Protein AF-X1GQU9-F1 (afdb_monomer_lite)

Foldseek 3Di:
DAAAEEEEEDLAQVVLVLLLQLVVCVPHDPVPDPPDPDQADPNYGSVSHAYQEYEDFAQQQAQDFSLRNSPDPPHDHDCPHNPRPGRVYGHHYEACQPLDDPCLVVDDCNNGGDGHPDDHDDLVRLLVSCQVSVHQEYEYPGDAPRQVRLVSVLVSCLSNLHAYEEQYPHDQCVDPVRVVSCVVSVHHYHDDHDDDPDDPVVVVVVVVVVD

Structure (mmCIF, N/CA/C/O backbone):
data_AF-X1GQU9-F1
#
_entry.id   AF-X1GQU9-F1
#
loop_
_atom_site.group_PDB
_atom_site.id
_atom_site.type_symbol
_atom_site.label_atom_id
_atom_site.label_alt_id
_atom_site.label_comp_id
_atom_site.label_asym_id
_atom_site.label_entity_id
_atom_site.label_seq_id
_atom_site.pdbx_PDB_ins_code
_atom_site.Cartn_x
_atom_site.Cartn_y
_atom_site.Cartn_z
_atom_site.occupancy
_atom_site.B_iso_or_equiv
_atom_site.auth_seq_id
_atom_site.auth_comp_id
_atom_site.auth_asym_id
_atom_site.auth_atom_id
_atom_site.pdbx_PDB_model_num
ATOM 1 N N . MET A 1 1 ? -23.736 -7.513 -2.504 1.00 61.00 1 MET A N 1
ATOM 2 C CA . MET A 1 1 ? -22.929 -8.040 -1.379 1.00 61.00 1 MET A CA 1
ATOM 3 C C . MET A 1 1 ? -21.983 -6.943 -0.918 1.00 61.00 1 MET A C 1
ATOM 5 O O . MET A 1 1 ? -21.742 -6.026 -1.697 1.00 61.00 1 MET A O 1
ATOM 9 N N . SER A 1 2 ? -21.532 -6.966 0.337 1.00 85.56 2 SER A N 1
ATOM 10 C CA . SER A 1 2 ? -20.557 -5.986 0.829 1.00 85.56 2 SER A CA 1
ATOM 11 C C . SER A 1 2 ? -19.205 -6.229 0.166 1.00 85.56 2 SER A C 1
ATOM 13 O O . SER A 1 2 ? -18.772 -7.372 0.068 1.00 85.56 2 SER A O 1
ATOM 15 N N . LYS A 1 3 ? -18.556 -5.162 -0.295 1.00 94.69 3 LYS A N 1
ATOM 16 C CA . LYS A 1 3 ? -17.165 -5.205 -0.750 1.00 94.69 3 LYS A CA 1
ATOM 17 C C . LYS A 1 3 ? -16.217 -5.071 0.440 1.00 94.69 3 LYS A C 1
ATOM 19 O O . LYS A 1 3 ? -16.599 -4.472 1.443 1.00 94.69 3 LYS A O 1
ATOM 24 N N . ILE A 1 4 ? -14.993 -5.569 0.292 1.00 97.69 4 ILE A N 1
ATOM 25 C CA . ILE A 1 4 ? -13.882 -5.312 1.212 1.00 97.69 4 ILE A CA 1
ATOM 26 C C . ILE A 1 4 ? -13.294 -3.945 0.878 1.00 97.69 4 ILE A C 1
ATOM 28 O O . ILE A 1 4 ? -12.791 -3.729 -0.226 1.00 97.69 4 ILE A O 1
ATOM 32 N N . LYS A 1 5 ? -13.331 -3.029 1.838 1.00 98.56 5 LYS A N 1
ATOM 33 C CA . LYS A 1 5 ? -12.828 -1.668 1.685 1.00 98.56 5 LYS A CA 1
ATOM 34 C C . LYS A 1 5 ? -11.381 -1.575 2.118 1.00 98.56 5 LYS A C 1
ATOM 36 O O . LYS A 1 5 ? -11.055 -1.759 3.291 1.00 98.56 5 LYS A O 1
ATOM 41 N N . ILE A 1 6 ? -10.511 -1.237 1.179 1.00 98.81 6 ILE A N 1
ATOM 42 C CA . ILE A 1 6 ? -9.080 -1.129 1.428 1.00 98.81 6 ILE A CA 1
ATOM 43 C C . ILE A 1 6 ? -8.607 0.322 1.393 1.00 98.81 6 ILE A C 1
ATOM 45 O O . ILE A 1 6 ? -9.057 1.135 0.582 1.00 98.81 6 ILE A O 1
ATOM 49 N N . ALA A 1 7 ? -7.655 0.629 2.266 1.00 98.94 7 ALA A N 1
ATOM 50 C CA . ALA A 1 7 ? -6.806 1.802 2.160 1.00 98.94 7 ALA A CA 1
ATOM 51 C C . ALA A 1 7 ? -5.404 1.384 1.719 1.00 98.94 7 ALA A C 1
ATOM 53 O O . ALA A 1 7 ? -4.898 0.368 2.191 1.00 98.94 7 ALA A O 1
ATOM 54 N N . ILE A 1 8 ? -4.751 2.167 0.862 1.00 98.88 8 ILE A N 1
ATOM 55 C CA . ILE A 1 8 ? -3.395 1.856 0.388 1.00 98.88 8 ILE A CA 1
ATOM 56 C C . ILE A 1 8 ? -2.423 2.956 0.817 1.00 98.88 8 ILE A C 1
ATOM 58 O O . ILE A 1 8 ? -2.629 4.127 0.502 1.00 98.88 8 ILE A O 1
ATOM 62 N N . ALA A 1 9 ? -1.348 2.579 1.511 1.00 98.75 9 ALA A N 1
ATOM 63 C CA . ALA A 1 9 ? -0.205 3.446 1.780 1.00 98.75 9 ALA A CA 1
ATOM 64 C C . ALA A 1 9 ? 0.925 3.114 0.794 1.00 98.75 9 ALA A C 1
ATOM 66 O O . ALA A 1 9 ? 1.518 2.039 0.871 1.00 98.75 9 ALA A O 1
ATOM 67 N N . GLY A 1 10 ? 1.205 4.032 -0.133 1.00 98.56 10 GLY A N 1
ATOM 68 C CA . GLY A 1 10 ? 2.148 3.850 -1.237 1.00 98.56 10 GLY A CA 1
ATOM 69 C C . GLY A 1 10 ? 1.456 3.383 -2.520 1.00 98.56 10 GLY A C 1
ATOM 70 O O . GLY A 1 10 ? 1.166 2.201 -2.703 1.00 98.56 10 GLY A O 1
ATOM 71 N N . ILE A 1 11 ? 1.241 4.302 -3.460 1.00 98.75 11 ILE A N 1
ATOM 72 C CA . ILE A 1 11 ? 0.601 4.058 -4.761 1.00 98.75 11 ILE A CA 1
ATOM 73 C C . ILE A 1 11 ? 1.674 3.712 -5.804 1.00 98.75 11 ILE A C 1
ATOM 75 O O . ILE A 1 11 ? 1.816 4.339 -6.852 1.00 98.75 11 ILE A O 1
ATOM 79 N N . GLY A 1 12 ? 2.496 2.712 -5.481 1.00 98.31 12 GLY A N 1
ATOM 80 C CA . GLY A 1 12 ? 3.592 2.216 -6.320 1.00 98.31 12 GLY A CA 1
ATOM 81 C C . GLY A 1 12 ? 3.164 1.194 -7.384 1.00 98.31 12 GLY A C 1
ATOM 82 O O . GLY A 1 12 ? 1.979 0.950 -7.614 1.00 98.31 12 GLY A O 1
ATOM 83 N N . ASN A 1 13 ? 4.147 0.507 -7.977 1.00 98.62 13 ASN A N 1
ATOM 84 C CA . ASN A 1 13 ? 3.923 -0.589 -8.933 1.00 98.62 13 ASN A CA 1
ATOM 85 C C . ASN A 1 13 ? 3.059 -1.730 -8.370 1.00 98.62 13 ASN A C 1
ATOM 87 O O . ASN A 1 13 ? 2.241 -2.297 -9.099 1.00 98.62 13 ASN A O 1
ATOM 91 N N . CYS A 1 14 ? 3.211 -2.057 -7.082 1.00 98.44 14 CYS A N 1
ATOM 92 C CA . CYS A 1 14 ? 2.398 -3.079 -6.420 1.00 98.44 14 CYS A CA 1
ATOM 93 C C . CYS A 1 14 ? 0.926 -2.658 -6.336 1.00 98.44 14 CYS A C 1
ATOM 95 O O . CYS A 1 14 ? 0.055 -3.431 -6.723 1.00 98.44 14 CYS A O 1
ATOM 97 N N . ALA A 1 15 ? 0.652 -1.416 -5.920 1.00 98.62 15 ALA A N 1
ATOM 98 C CA . ALA A 1 15 ? -0.703 -0.869 -5.891 1.00 98.62 15 ALA A CA 1
ATOM 99 C C . ALA A 1 15 ? -1.322 -0.819 -7.297 1.00 98.62 15 ALA A C 1
ATOM 101 O O . ALA A 1 15 ? -2.461 -1.236 -7.482 1.00 98.62 15 ALA A O 1
ATOM 102 N N . CYS A 1 16 ? -0.546 -0.390 -8.298 1.00 98.69 16 CYS A N 1
ATOM 103 C CA . CYS A 1 16 ? -0.972 -0.388 -9.696 1.00 98.69 16 CYS A CA 1
ATOM 104 C C . CYS A 1 16 ? -1.364 -1.793 -10.175 1.00 98.69 16 CYS A C 1
ATOM 106 O O . CYS A 1 16 ? -2.440 -1.979 -10.736 1.00 98.69 16 CYS A O 1
ATOM 108 N N . SER A 1 17 ? -0.536 -2.802 -9.896 1.00 98.44 17 SER A N 1
ATOM 109 C CA . SER A 1 17 ? -0.818 -4.188 -10.293 1.00 98.44 17 SER A CA 1
ATOM 110 C C . SER A 1 17 ? -2.018 -4.775 -9.536 1.00 98.44 17 SER A C 1
ATOM 112 O O . SER A 1 17 ? -2.813 -5.499 -10.131 1.00 98.44 17 SER A O 1
ATOM 114 N N . LEU A 1 18 ? -2.189 -4.436 -8.251 1.00 98.44 18 LEU A N 1
ATOM 115 C CA . LEU A 1 18 ? -3.348 -4.841 -7.450 1.00 98.44 18 LEU A CA 1
ATOM 116 C C . LEU A 1 18 ? -4.650 -4.268 -8.023 1.00 98.44 18 LEU A C 1
ATOM 118 O O . LEU A 1 18 ? -5.595 -5.016 -8.244 1.00 98.44 18 LEU A O 1
ATOM 122 N N . ILE A 1 19 ? -4.693 -2.961 -8.290 1.00 98.50 19 ILE A N 1
ATOM 123 C CA . ILE A 1 19 ? -5.901 -2.279 -8.774 1.00 98.50 19 ILE A CA 1
ATOM 124 C C . ILE A 1 19 ? -6.268 -2.750 -10.184 1.00 98.50 19 ILE A C 1
ATOM 126 O O . ILE A 1 19 ? -7.428 -3.073 -10.434 1.00 98.50 19 ILE A O 1
ATOM 130 N N . GLN A 1 20 ? -5.279 -2.904 -11.072 1.00 98.25 20 GLN A N 1
ATOM 131 C CA . GLN A 1 20 ? -5.495 -3.552 -12.369 1.00 98.25 20 GLN A CA 1
ATOM 132 C C . GLN A 1 20 ? -6.032 -4.981 -12.208 1.00 98.25 20 GLN A C 1
ATOM 134 O O . GLN A 1 20 ? -6.937 -5.378 -12.934 1.00 98.25 20 GLN A O 1
ATOM 139 N N . GLY A 1 21 ? -5.507 -5.750 -11.249 1.00 97.19 21 GLY A N 1
ATOM 140 C CA . GLY A 1 21 ? -5.946 -7.117 -10.965 1.00 97.19 21 GLY A CA 1
ATOM 141 C C . GLY A 1 21 ? -7.396 -7.195 -10.484 1.00 97.19 21 GLY A C 1
ATOM 142 O O . GLY A 1 21 ? -8.151 -8.031 -10.977 1.00 97.19 21 GLY A O 1
ATOM 143 N N . ILE A 1 22 ? -7.798 -6.306 -9.571 1.00 97.06 22 ILE A N 1
ATOM 144 C CA . ILE A 1 22 ? -9.178 -6.219 -9.068 1.00 97.06 22 ILE A CA 1
ATOM 145 C C . ILE A 1 22 ? -10.149 -6.022 -10.236 1.00 97.06 22 ILE A C 1
ATOM 147 O O . ILE A 1 22 ? -11.108 -6.781 -10.365 1.00 97.06 22 ILE A O 1
ATOM 151 N N . GLU A 1 23 ? -9.885 -5.052 -11.116 1.00 97.25 23 GLU A N 1
ATOM 152 C CA . GLU A 1 23 ? -10.748 -4.787 -12.274 1.00 97.25 23 GLU A CA 1
ATOM 153 C C . GLU A 1 23 ? -10.697 -5.914 -13.311 1.00 97.25 23 GLU A C 1
ATOM 155 O O . GLU A 1 23 ? -11.739 -6.374 -13.783 1.00 97.25 23 GLU A O 1
ATOM 160 N N . TYR A 1 24 ? -9.501 -6.431 -13.604 1.00 96.06 24 TYR A N 1
ATOM 161 C CA . TYR A 1 24 ? -9.307 -7.542 -14.532 1.00 96.06 24 TYR A CA 1
ATOM 162 C C . TYR A 1 24 ? -10.174 -8.751 -14.159 1.00 96.06 24 TYR A C 1
ATOM 164 O O . TYR A 1 24 ? -10.850 -9.322 -15.019 1.00 96.06 24 TYR A O 1
ATOM 172 N N . TYR A 1 25 ? -10.206 -9.117 -12.873 1.00 95.62 25 TYR A N 1
ATOM 173 C CA . TYR A 1 25 ? -10.934 -10.293 -12.403 1.00 95.62 25 TYR A CA 1
ATOM 174 C C . TYR A 1 25 ? -12.451 -10.100 -12.264 1.00 95.62 25 TYR A C 1
ATOM 176 O O . TYR A 1 25 ? -13.157 -11.105 -12.184 1.00 95.62 25 TYR A O 1
ATOM 184 N N . LYS A 1 26 ? -12.995 -8.874 -12.323 1.00 93.69 26 LYS A N 1
ATOM 185 C CA . LYS A 1 26 ? -14.461 -8.655 -12.298 1.00 93.69 26 LYS A CA 1
ATOM 186 C C . LYS A 1 26 ? -15.193 -9.309 -13.470 1.00 93.69 26 LYS A C 1
ATOM 188 O O . LYS A 1 26 ? -16.347 -9.696 -13.328 1.00 93.69 26 LYS A O 1
ATOM 193 N N . SER A 1 27 ? -14.524 -9.439 -14.616 1.00 91.00 27 SER A N 1
ATOM 194 C CA . SER A 1 27 ? -15.072 -10.067 -15.829 1.00 91.00 27 SER A CA 1
ATOM 195 C C . SER A 1 27 ? -14.724 -11.557 -15.967 1.00 91.00 27 SER A C 1
ATOM 197 O O . SER A 1 27 ? -15.018 -12.174 -16.992 1.00 91.00 27 SER A O 1
ATOM 199 N N . LYS A 1 28 ? -14.055 -12.144 -14.966 1.00 93.44 28 LYS A N 1
ATOM 200 C CA . LYS A 1 28 ? -13.526 -13.514 -15.004 1.00 93.44 28 LYS A CA 1
ATOM 201 C C . LYS A 1 28 ? -14.303 -14.442 -14.068 1.00 93.44 28 LYS A C 1
ATOM 203 O O . LYS A 1 28 ? -15.193 -14.027 -13.331 1.00 93.44 28 LYS A O 1
ATOM 208 N N . ASN A 1 29 ? -13.965 -15.724 -14.132 1.00 92.50 29 ASN A N 1
ATOM 209 C CA . ASN A 1 29 ? -14.528 -16.785 -13.308 1.00 92.50 29 ASN A CA 1
ATOM 210 C C . ASN A 1 29 ? -13.400 -17.664 -12.737 1.00 92.50 29 ASN A C 1
ATOM 212 O O . ASN A 1 29 ? -12.227 -17.472 -13.066 1.00 92.50 29 ASN A O 1
ATOM 216 N N . GLN A 1 30 ? -13.774 -18.638 -11.904 1.00 91.12 30 GLN A N 1
ATOM 217 C CA . GLN A 1 30 ? -12.841 -19.544 -11.228 1.00 91.12 30 GLN A CA 1
ATOM 218 C C . GLN A 1 30 ? -11.914 -20.317 -12.179 1.00 91.12 30 GLN A C 1
ATOM 220 O O . GLN A 1 30 ? -10.788 -20.625 -11.801 1.00 91.12 30 GLN A O 1
ATOM 225 N N . ASP A 1 31 ? -12.344 -20.581 -13.414 1.00 91.19 31 ASP A N 1
ATOM 226 C CA . ASP A 1 31 ? -11.551 -21.335 -14.393 1.00 91.19 31 ASP A CA 1
ATOM 227 C C . ASP A 1 31 ? -10.371 -20.506 -14.930 1.00 91.19 31 ASP A C 1
ATOM 229 O O . ASP A 1 31 ? -9.377 -21.046 -15.407 1.00 91.19 31 ASP A O 1
ATOM 233 N N . ASN A 1 32 ? -10.449 -19.179 -14.789 1.00 84.75 32 ASN A N 1
ATOM 234 C CA . ASN A 1 32 ? -9.436 -18.219 -15.229 1.00 84.75 32 ASN A CA 1
ATOM 235 C C . ASN A 1 32 ? -8.560 -17.714 -14.066 1.00 84.75 32 ASN A C 1
ATOM 237 O O . ASN A 1 32 ? -7.947 -16.647 -14.149 1.00 84.75 32 ASN A O 1
ATOM 241 N N . CYS A 1 33 ? -8.538 -18.448 -12.955 1.00 86.38 33 CYS A N 1
ATOM 242 C CA . CYS A 1 33 ? -7.885 -18.065 -11.714 1.00 86.38 33 CYS A CA 1
ATOM 243 C C . CYS A 1 33 ? -6.369 -18.324 -11.771 1.00 86.38 33 CYS A C 1
ATOM 245 O O . CYS A 1 33 ? -5.891 -19.388 -11.380 1.00 86.38 33 CYS A O 1
ATOM 247 N N . ILE A 1 34 ? -5.592 -17.347 -12.249 1.00 88.94 34 ILE A N 1
ATOM 248 C CA . ILE A 1 34 ? -4.125 -17.438 -12.280 1.00 88.94 34 ILE A CA 1
ATOM 249 C C . ILE A 1 34 ? -3.538 -16.708 -11.075 1.00 88.94 34 ILE A C 1
ATOM 251 O O . ILE A 1 34 ? -3.716 -15.503 -10.896 1.00 88.94 34 ILE A O 1
ATOM 255 N N . GLY A 1 35 ? -2.776 -17.431 -10.257 1.00 89.44 35 GLY A N 1
ATOM 256 C CA . GLY A 1 35 ? -2.008 -16.813 -9.181 1.00 89.44 35 GLY A CA 1
ATOM 257 C C 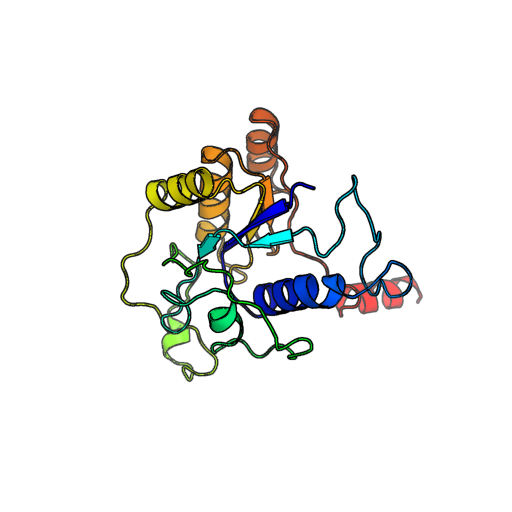. GLY A 1 35 ? -2.784 -16.504 -7.899 1.00 89.44 35 GLY A C 1
ATOM 258 O O . GLY A 1 35 ? -2.219 -15.906 -6.983 1.00 89.44 35 GLY A O 1
ATOM 259 N N . LEU A 1 36 ? -4.046 -16.927 -7.817 1.00 93.81 36 LEU A N 1
ATOM 260 C CA . LEU A 1 36 ? -4.845 -16.915 -6.595 1.00 93.81 36 LEU A CA 1
ATOM 261 C C . LEU A 1 36 ? -5.088 -18.365 -6.165 1.00 93.81 36 LEU A C 1
ATOM 263 O O . LEU A 1 36 ? -5.413 -19.212 -6.993 1.00 93.81 36 LEU A O 1
ATOM 267 N N . MET A 1 37 ? -4.926 -18.653 -4.872 1.00 93.38 37 MET A N 1
ATOM 268 C CA . MET A 1 37 ? -5.144 -20.004 -4.334 1.00 93.38 37 MET A CA 1
ATOM 269 C C . MET A 1 37 ? -6.623 -20.403 -4.339 1.00 93.38 37 MET A C 1
ATOM 271 O O . MET A 1 37 ? -6.951 -21.571 -4.523 1.00 93.38 37 MET A O 1
ATOM 275 N N . HIS A 1 38 ? -7.505 -19.428 -4.125 1.00 94.06 38 HIS A N 1
ATOM 276 C CA . HIS A 1 38 ? -8.945 -19.616 -4.064 1.00 94.06 38 HIS A CA 1
ATOM 277 C C . HIS A 1 38 ? -9.630 -18.496 -4.837 1.00 94.06 38 HIS A C 1
ATOM 279 O O . HIS A 1 38 ? -9.254 -17.330 -4.707 1.00 94.06 38 HIS A O 1
ATOM 285 N N . TRP A 1 39 ? -10.648 -18.857 -5.617 1.00 94.69 39 TRP A N 1
ATOM 286 C CA . TRP A 1 39 ? -11.506 -17.883 -6.287 1.00 94.69 39 TRP A CA 1
ATOM 287 C C . TRP A 1 39 ? -12.471 -17.190 -5.315 1.00 94.69 39 TRP A C 1
ATOM 289 O O . TRP A 1 39 ? -12.874 -16.058 -5.547 1.00 94.69 39 TRP A O 1
ATOM 299 N N . ASP A 1 40 ? -12.846 -17.861 -4.230 1.00 94.62 40 ASP A N 1
ATOM 300 C CA . ASP A 1 40 ? -13.760 -17.346 -3.216 1.00 94.62 40 ASP A CA 1
ATOM 301 C C . ASP A 1 40 ? -13.178 -17.628 -1.829 1.00 94.62 40 ASP A C 1
ATOM 303 O O . ASP A 1 40 ? -12.773 -18.757 -1.536 1.00 94.62 40 ASP A O 1
ATOM 307 N N . ILE A 1 41 ? -13.113 -16.595 -0.988 1.00 94.62 41 ILE A N 1
ATOM 308 C CA . ILE A 1 41 ? -12.762 -16.719 0.427 1.00 94.62 41 ILE A CA 1
ATOM 309 C C . ILE A 1 41 ? -13.857 -16.039 1.240 1.00 94.62 41 ILE A C 1
ATOM 311 O O . ILE A 1 41 ? -13.955 -14.816 1.257 1.00 94.62 41 ILE A O 1
ATOM 315 N N . GLY A 1 42 ? -14.675 -16.821 1.944 1.00 93.50 42 GLY A N 1
ATOM 316 C CA . GLY A 1 42 ? -15.716 -16.271 2.817 1.00 93.50 42 GLY A CA 1
ATOM 317 C C . GLY A 1 42 ? -16.811 -15.500 2.071 1.00 93.50 42 GLY A C 1
ATOM 318 O O . GLY A 1 42 ? -17.372 -14.564 2.634 1.00 93.50 42 GLY A O 1
ATOM 319 N N . ASN A 1 43 ? -17.129 -15.904 0.837 1.00 93.00 43 ASN A N 1
ATOM 320 C CA . ASN A 1 43 ? -18.034 -15.236 -0.101 1.00 93.00 43 ASN A CA 1
ATOM 321 C C . ASN A 1 43 ? -17.499 -13.915 -0.677 1.00 93.00 43 ASN A C 1
ATOM 323 O O . ASN A 1 43 ? -18.286 -13.103 -1.169 1.00 93.00 43 ASN A O 1
ATOM 327 N N . TYR A 1 44 ? -16.183 -13.695 -0.620 1.00 96.12 44 TYR A N 1
ATOM 328 C CA . TYR A 1 44 ? -15.508 -12.590 -1.295 1.00 96.12 44 TYR A CA 1
ATOM 329 C C . TYR A 1 44 ? -14.721 -13.111 -2.494 1.00 96.12 44 TYR A C 1
ATOM 331 O O . TYR A 1 44 ? -13.852 -13.977 -2.355 1.00 96.12 44 TYR A O 1
ATOM 339 N N . LYS A 1 45 ? -15.009 -12.554 -3.670 1.00 95.75 45 LYS A N 1
ATOM 340 C CA . LYS A 1 45 ? -14.295 -12.809 -4.925 1.00 95.75 45 LYS A CA 1
ATOM 341 C C . LYS A 1 45 ? -13.229 -11.731 -5.161 1.00 95.75 45 LYS A C 1
ATOM 343 O O . LYS A 1 45 ? -13.287 -10.666 -4.546 1.00 95.75 45 LYS A O 1
ATOM 348 N N . PRO A 1 46 ? -12.285 -11.921 -6.101 1.00 95.06 46 PRO A N 1
ATOM 349 C CA . PRO A 1 46 ? -11.200 -10.961 -6.329 1.00 95.06 46 PRO A CA 1
ATOM 350 C C . PRO A 1 46 ? -11.684 -9.561 -6.737 1.00 95.06 46 PRO A C 1
ATOM 352 O O . PRO A 1 46 ? -11.034 -8.566 -6.429 1.00 95.06 46 PRO A O 1
ATOM 355 N N . GLY A 1 47 ? -12.838 -9.483 -7.408 1.00 94.81 47 GLY A N 1
ATOM 356 C CA . GLY A 1 47 ? -13.473 -8.225 -7.807 1.00 94.81 47 GLY A CA 1
ATOM 357 C C . GLY A 1 47 ? -14.269 -7.520 -6.700 1.00 94.81 47 GLY A C 1
ATOM 358 O O . GLY A 1 47 ? -14.702 -6.387 -6.906 1.00 94.81 47 GLY A O 1
ATOM 359 N N . ASP A 1 48 ? -14.455 -8.153 -5.536 1.00 96.38 48 ASP A N 1
ATOM 360 C CA . ASP A 1 48 ? -15.219 -7.608 -4.403 1.00 96.38 48 ASP A CA 1
ATOM 361 C C . ASP A 1 48 ? -14.361 -6.716 -3.489 1.00 96.38 48 ASP A C 1
ATOM 363 O O . ASP A 1 48 ? -14.703 -6.486 -2.332 1.00 96.38 48 ASP A O 1
ATOM 367 N N . ILE A 1 49 ? -13.242 -6.202 -3.997 1.00 97.50 49 ILE A N 1
ATOM 368 C CA . ILE A 1 49 ? -12.332 -5.304 -3.286 1.00 97.50 49 ILE A CA 1
ATOM 369 C C . ILE A 1 49 ? -12.521 -3.885 -3.828 1.00 97.50 49 ILE A C 1
ATOM 371 O O . ILE A 1 49 ? -12.625 -3.669 -5.035 1.00 97.50 49 ILE A O 1
ATOM 375 N N . GLU A 1 50 ? -12.570 -2.903 -2.936 1.00 97.50 50 GLU A N 1
ATOM 376 C CA . GLU A 1 50 ? -12.770 -1.496 -3.270 1.00 97.50 50 GLU A CA 1
ATOM 377 C C . GLU A 1 50 ? -11.740 -0.630 -2.557 1.00 97.50 50 GLU A C 1
ATOM 379 O O . GLU A 1 50 ? -11.621 -0.671 -1.334 1.00 97.50 50 GLU A O 1
ATOM 384 N N . VAL A 1 51 ? -11.003 0.181 -3.315 1.00 98.44 51 VAL A N 1
ATOM 385 C CA . VAL A 1 51 ? -10.145 1.212 -2.728 1.00 98.44 51 VAL A CA 1
ATOM 386 C C . VAL A 1 51 ? -11.039 2.351 -2.260 1.00 98.44 51 VAL A C 1
ATOM 388 O O . VAL A 1 51 ? -11.824 2.864 -3.050 1.00 98.44 51 VAL A O 1
ATOM 391 N N . VAL A 1 52 ? -10.924 2.742 -0.989 1.00 98.81 52 VAL A N 1
ATOM 392 C CA . VAL A 1 52 ? -11.715 3.840 -0.392 1.00 98.81 52 VAL A CA 1
ATOM 393 C C . VAL A 1 52 ? -10.855 4.940 0.232 1.00 98.81 52 VAL A C 1
ATOM 395 O O . VAL A 1 52 ? -11.367 5.989 0.611 1.00 98.81 52 VAL A O 1
ATOM 398 N N . ALA A 1 53 ? -9.549 4.707 0.361 1.00 98.81 53 ALA A N 1
ATOM 399 C CA . ALA A 1 53 ? -8.576 5.704 0.788 1.00 98.81 53 ALA A CA 1
ATOM 400 C C . ALA A 1 53 ? -7.196 5.372 0.205 1.00 98.81 53 ALA A C 1
ATOM 402 O O . ALA A 1 53 ? -6.837 4.207 0.026 1.00 98.81 53 ALA A O 1
ATOM 403 N N . ALA A 1 54 ? -6.398 6.394 -0.077 1.00 98.88 54 ALA A N 1
ATOM 404 C CA . ALA A 1 54 ? -5.066 6.228 -0.637 1.00 98.88 54 ALA A CA 1
ATOM 405 C C . ALA A 1 54 ? -4.132 7.322 -0.128 1.00 98.88 54 ALA A C 1
ATOM 407 O O . ALA A 1 54 ? -4.533 8.481 -0.016 1.00 98.88 54 ALA A O 1
ATOM 408 N N . PHE A 1 55 ? -2.884 6.951 0.151 1.00 98.88 55 PHE A N 1
ATOM 409 C CA . PHE A 1 55 ? -1.849 7.861 0.622 1.00 98.88 55 PHE A CA 1
ATOM 410 C C . PHE A 1 55 ? -0.571 7.674 -0.188 1.00 98.88 55 PHE A C 1
ATOM 412 O O . PHE A 1 55 ? -0.103 6.549 -0.364 1.00 98.88 55 PHE A O 1
ATOM 419 N N . ASP A 1 56 ? 0.016 8.777 -0.637 1.00 98.81 56 ASP A N 1
ATOM 420 C CA . ASP A 1 56 ? 1.326 8.805 -1.288 1.00 98.81 56 ASP A CA 1
ATOM 421 C C . ASP A 1 56 ? 2.051 10.111 -0.918 1.00 98.81 56 ASP A C 1
ATOM 423 O O . ASP A 1 56 ? 1.470 10.996 -0.286 1.00 98.81 56 ASP A O 1
ATOM 427 N N . ILE A 1 57 ? 3.327 10.220 -1.271 1.00 98.44 57 ILE A N 1
ATOM 428 C CA . ILE A 1 57 ? 4.152 11.412 -1.038 1.00 98.44 57 ILE A CA 1
ATOM 429 C C . ILE A 1 57 ? 4.619 12.048 -2.349 1.00 98.44 57 ILE A C 1
ATOM 431 O O . ILE A 1 57 ? 5.165 13.149 -2.325 1.00 98.44 57 ILE A O 1
ATOM 435 N N . ASP A 1 58 ? 4.420 11.373 -3.483 1.00 98.44 58 ASP A N 1
ATOM 436 C CA . ASP A 1 58 ? 4.839 11.857 -4.789 1.00 98.44 58 ASP A CA 1
ATOM 437 C C . ASP A 1 58 ? 3.875 12.923 -5.326 1.00 98.44 58 ASP A C 1
ATOM 439 O O . ASP A 1 58 ? 2.665 12.700 -5.434 1.00 98.44 58 ASP A O 1
ATOM 443 N N . GLN A 1 59 ? 4.410 14.081 -5.712 1.00 98.12 59 GLN A N 1
ATOM 444 C CA . GLN A 1 59 ? 3.650 15.225 -6.215 1.00 98.12 59 GLN A CA 1
ATOM 445 C C . GLN A 1 59 ? 2.814 14.899 -7.453 1.00 98.12 59 GLN A C 1
ATOM 447 O O . GLN A 1 59 ? 1.808 15.552 -7.713 1.00 98.12 59 GLN A O 1
ATOM 452 N N . ARG A 1 60 ? 3.222 13.891 -8.233 1.00 98.44 60 ARG A N 1
ATOM 453 C CA . ARG A 1 60 ? 2.502 13.476 -9.438 1.00 98.44 60 ARG A CA 1
ATOM 454 C C . ARG A 1 60 ? 1.278 12.642 -9.106 1.00 98.44 60 ARG A C 1
ATOM 456 O O . ARG A 1 60 ? 0.444 12.473 -9.983 1.00 98.44 60 ARG A O 1
ATOM 463 N N . LYS A 1 61 ? 1.178 12.108 -7.886 1.00 98.62 61 LYS A N 1
ATOM 464 C CA . LYS A 1 61 ? 0.101 11.216 -7.434 1.00 98.62 61 LYS A CA 1
ATOM 465 C C . LYS A 1 61 ? -0.831 11.915 -6.4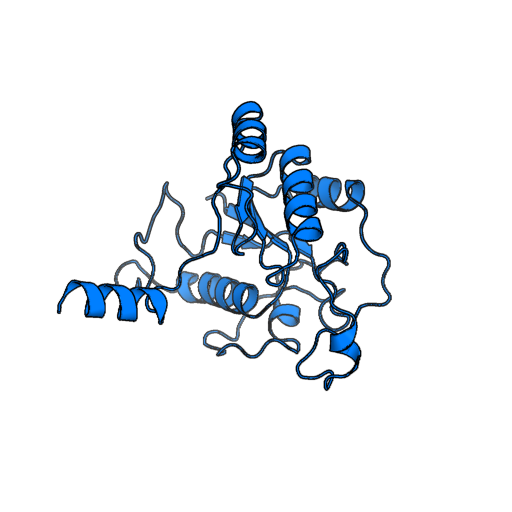55 1.00 98.62 61 LYS A C 1
ATOM 467 O O . LYS A 1 61 ? -2.044 11.788 -6.578 1.00 98.62 61 LYS A O 1
ATOM 472 N N . VAL A 1 62 ? -0.275 12.657 -5.499 1.00 98.69 62 VAL A N 1
ATOM 473 C CA . VAL A 1 62 ? -1.049 13.378 -4.483 1.00 98.69 62 VAL A CA 1
ATOM 474 C C . VAL A 1 62 ? -2.001 14.380 -5.146 1.00 98.69 62 VAL A C 1
ATOM 476 O O . VAL A 1 62 ? -1.593 15.193 -5.970 1.00 98.69 62 VAL A O 1
ATOM 479 N N . GLY A 1 63 ? -3.277 14.337 -4.761 1.00 98.50 63 GLY A N 1
ATOM 480 C CA . GLY A 1 63 ? -4.339 15.184 -5.310 1.00 98.50 63 GLY A CA 1
ATOM 481 C C . GLY A 1 63 ? -5.044 14.618 -6.547 1.00 98.50 63 GLY A C 1
ATOM 482 O O . GLY A 1 63 ? -6.006 15.229 -7.005 1.00 98.50 63 GLY A O 1
ATOM 483 N N . LYS A 1 64 ? -4.620 13.459 -7.064 1.00 98.69 64 LYS A N 1
ATOM 484 C CA . LYS A 1 64 ? -5.264 12.785 -8.200 1.00 98.69 64 LYS A CA 1
ATOM 485 C C . LYS A 1 64 ? -6.180 11.656 -7.754 1.00 98.69 64 LYS A C 1
ATOM 487 O O . LYS A 1 64 ? -6.008 11.117 -6.661 1.00 98.69 64 LYS A O 1
ATOM 492 N N . ASP A 1 65 ? -7.118 11.271 -8.616 1.00 98.75 65 ASP A N 1
ATOM 493 C CA . ASP A 1 65 ? -7.874 10.032 -8.419 1.00 98.75 65 ASP A CA 1
ATOM 494 C C . ASP A 1 65 ? -6.931 8.823 -8.454 1.00 98.75 65 ASP A C 1
ATOM 496 O O . ASP A 1 65 ? -5.970 8.801 -9.229 1.00 98.75 65 ASP A O 1
ATOM 500 N N . VAL A 1 66 ? -7.211 7.794 -7.653 1.00 98.69 66 VAL A N 1
ATOM 501 C CA . VAL A 1 66 ? -6.435 6.547 -7.653 1.00 98.69 66 VAL A CA 1
ATOM 502 C C . VAL A 1 66 ? -6.354 5.926 -9.053 1.00 98.69 66 VAL A C 1
ATOM 504 O O . VAL A 1 66 ? -5.281 5.442 -9.418 1.00 98.69 66 VAL A O 1
ATOM 507 N N . ALA A 1 67 ? -7.422 5.987 -9.859 1.00 98.31 67 ALA A N 1
ATOM 508 C CA . ALA A 1 67 ? -7.438 5.461 -11.226 1.00 98.31 67 ALA A CA 1
ATOM 509 C C . ALA A 1 67 ? -6.389 6.126 -12.132 1.00 98.31 67 ALA A C 1
ATOM 511 O O . ALA A 1 67 ? -5.829 5.471 -13.007 1.00 98.31 67 ALA A O 1
ATOM 512 N N . GLU A 1 68 ? -6.081 7.406 -11.906 1.00 98.44 68 GLU A N 1
ATOM 513 C CA . GLU A 1 68 ? -5.031 8.123 -12.636 1.00 98.44 68 GLU A CA 1
ATOM 514 C C . GLU A 1 68 ? -3.657 7.928 -11.978 1.00 98.44 68 GLU A C 1
ATOM 516 O O . GLU A 1 68 ? -2.658 7.677 -12.658 1.00 98.44 68 GLU A O 1
ATOM 521 N N . ALA A 1 69 ? -3.596 8.035 -10.648 1.00 98.62 69 ALA A N 1
ATOM 522 C CA . ALA A 1 69 ? -2.359 8.053 -9.874 1.00 98.62 69 ALA A CA 1
ATOM 523 C C . ALA A 1 69 ? -1.517 6.781 -10.051 1.00 98.62 69 ALA A C 1
ATOM 525 O O . ALA A 1 69 ? -0.286 6.851 -10.071 1.00 98.62 69 ALA A O 1
ATOM 526 N N . ILE A 1 70 ? -2.154 5.618 -10.223 1.00 98.50 70 ILE A N 1
ATOM 527 C CA . ILE A 1 70 ? -1.439 4.348 -10.405 1.00 98.50 70 ILE A CA 1
ATOM 528 C C . ILE A 1 70 ? -0.625 4.280 -11.703 1.00 98.50 70 ILE A C 1
ATOM 530 O O . ILE A 1 70 ? 0.310 3.480 -11.777 1.00 98.50 70 ILE A O 1
ATOM 534 N N . PHE A 1 71 ? -0.945 5.110 -12.698 1.00 98.50 71 PHE A N 1
ATOM 535 C CA . PHE A 1 71 ? -0.229 5.185 -13.975 1.00 98.50 71 PHE A CA 1
ATOM 536 C C . PHE A 1 71 ? 0.787 6.332 -14.023 1.00 98.50 71 PHE A C 1
ATOM 538 O O . PHE A 1 71 ? 1.486 6.498 -15.021 1.00 98.50 71 PHE A O 1
ATOM 545 N N . GLN A 1 72 ? 0.891 7.125 -12.956 1.00 98.44 72 GLN A N 1
ATOM 546 C CA . GLN A 1 72 ? 1.865 8.205 -12.876 1.00 98.44 72 GLN A CA 1
ATOM 547 C C . GLN A 1 72 ? 3.261 7.663 -12.581 1.00 98.44 72 GLN A C 1
ATOM 549 O O . GLN A 1 72 ? 3.442 6.712 -11.812 1.00 98.44 72 GLN A O 1
ATOM 554 N N . LEU A 1 73 ? 4.266 8.330 -13.147 1.00 98.12 73 LEU A N 1
ATOM 555 C CA . LEU A 1 73 ? 5.664 8.072 -12.822 1.00 98.12 73 LEU A CA 1
ATOM 556 C C . LEU A 1 73 ? 5.905 8.160 -11.293 1.00 98.12 73 LEU A C 1
ATOM 558 O O . LEU A 1 73 ? 5.209 8.907 -10.601 1.00 98.12 73 LEU A O 1
ATOM 562 N N . PRO A 1 74 ? 6.855 7.379 -10.746 1.00 97.12 74 PRO A N 1
ATOM 563 C CA . PRO A 1 74 ? 7.774 6.489 -11.454 1.00 97.12 74 PRO A CA 1
ATOM 564 C C . PRO A 1 74 ? 7.207 5.068 -11.646 1.00 97.12 74 PRO A C 1
ATOM 566 O O . PRO A 1 74 ? 7.972 4.132 -11.876 1.00 97.12 74 PRO A O 1
ATOM 569 N N . ASN A 1 75 ? 5.884 4.866 -11.527 1.00 98.31 75 ASN A N 1
ATOM 570 C CA . ASN A 1 75 ? 5.300 3.553 -11.799 1.00 98.31 75 ASN A CA 1
ATOM 571 C C . ASN A 1 75 ? 5.560 3.157 -13.259 1.00 98.31 75 ASN A C 1
ATOM 573 O O . ASN A 1 75 ? 5.446 3.962 -14.180 1.00 98.31 75 ASN A O 1
ATOM 577 N N . CYS A 1 76 ? 5.927 1.896 -13.449 1.00 97.62 76 CYS A N 1
ATOM 578 C CA . CYS A 1 76 ? 6.377 1.327 -14.715 1.00 97.62 76 CYS A CA 1
ATOM 579 C C . CYS A 1 76 ? 6.010 -0.160 -14.863 1.00 97.62 76 CYS A C 1
ATOM 581 O O . CYS A 1 76 ? 6.526 -0.842 -15.747 1.00 97.62 76 CYS A O 1
ATOM 583 N N . THR A 1 77 ? 5.144 -0.686 -13.988 1.00 97.94 77 THR A N 1
ATOM 584 C CA . THR A 1 77 ? 4.640 -2.060 -14.108 1.00 97.94 77 THR A CA 1
ATOM 585 C C . THR A 1 77 ? 3.896 -2.258 -15.431 1.00 97.94 77 THR A C 1
ATOM 587 O O . THR A 1 77 ? 3.405 -1.306 -16.044 1.00 97.94 77 THR A O 1
ATOM 590 N N . LYS A 1 78 ? 3.791 -3.511 -15.881 1.00 97.94 78 LYS A N 1
ATOM 591 C CA . LYS A 1 78 ? 3.052 -3.851 -17.097 1.00 97.94 78 LYS A CA 1
ATOM 592 C C . LYS A 1 78 ? 1.598 -3.393 -16.959 1.00 97.94 78 LYS A C 1
ATOM 594 O O . LYS A 1 78 ? 0.912 -3.762 -16.010 1.00 97.94 78 LYS A O 1
ATOM 599 N N . ILE A 1 79 ? 1.122 -2.648 -17.951 1.00 98.06 79 ILE A N 1
ATOM 600 C CA . ILE A 1 79 ? -0.303 -2.365 -18.105 1.00 98.06 79 ILE A CA 1
ATOM 601 C C . ILE A 1 79 ? -0.935 -3.583 -18.784 1.00 98.06 79 ILE A C 1
ATOM 603 O O . ILE A 1 79 ? -0.671 -3.852 -19.960 1.00 98.06 79 ILE A O 1
ATOM 607 N N . PHE A 1 80 ? -1.696 -4.359 -18.017 1.00 96.50 80 PHE A N 1
ATOM 608 C CA . PHE A 1 80 ? -2.462 -5.519 -18.492 1.00 96.50 80 PHE A CA 1
ATOM 609 C C . PHE A 1 80 ? -3.974 -5.283 -18.427 1.00 96.50 80 PHE A C 1
ATOM 611 O O . PHE A 1 80 ? -4.735 -6.035 -19.033 1.00 96.50 80 PHE A O 1
ATOM 618 N N . PHE A 1 81 ? -4.401 -4.228 -17.731 1.00 96.00 81 PHE A N 1
ATOM 619 C CA . PHE A 1 81 ? -5.776 -3.755 -17.719 1.00 96.00 81 PHE A CA 1
ATOM 620 C C . PHE A 1 81 ? -5.782 -2.225 -17.573 1.00 96.00 81 PHE A C 1
ATOM 622 O O . PHE A 1 81 ? -5.511 -1.698 -16.500 1.00 96.00 81 PHE A O 1
ATOM 629 N N . ALA A 1 82 ? -6.023 -1.500 -18.666 1.00 94.62 82 ALA A N 1
ATOM 630 C CA . ALA A 1 82 ? -5.889 -0.037 -18.691 1.00 94.62 82 ALA A CA 1
ATOM 631 C C . ALA A 1 82 ? -7.172 0.708 -18.284 1.00 94.62 82 ALA A C 1
ATOM 633 O O . ALA A 1 82 ? -7.107 1.841 -17.816 1.00 94.62 82 ALA A O 1
ATOM 634 N N . GLU A 1 83 ? -8.336 0.084 -18.471 1.00 95.25 83 GLU A N 1
ATOM 635 C CA . GLU A 1 83 ? -9.652 0.714 -18.325 1.00 95.25 83 GLU A CA 1
ATOM 636 C C . GLU A 1 83 ? -10.109 0.742 -16.860 1.00 95.25 83 GLU A C 1
ATOM 638 O O . GLU A 1 83 ? -11.096 0.115 -16.483 1.00 95.25 83 GLU A O 1
ATOM 643 N N . ILE A 1 84 ? -9.369 1.453 -16.006 1.00 97.06 84 ILE A N 1
ATOM 644 C CA . ILE A 1 84 ? -9.730 1.606 -14.594 1.00 97.06 84 ILE A CA 1
ATOM 645 C C . ILE A 1 84 ? -10.842 2.655 -14.474 1.00 97.06 84 ILE A C 1
ATOM 647 O O . ILE A 1 84 ? -10.617 3.816 -14.830 1.00 97.06 84 ILE A O 1
ATOM 651 N N . PRO A 1 85 ? -12.043 2.289 -13.988 1.00 95.50 85 PRO A N 1
ATOM 652 C CA . PRO A 1 85 ? -13.104 3.259 -13.772 1.00 95.50 85 PRO A CA 1
ATOM 653 C C . PRO A 1 85 ? -12.684 4.266 -12.698 1.00 95.50 85 PRO A C 1
ATOM 655 O O . PRO A 1 85 ? -11.939 3.932 -11.777 1.00 95.50 85 PRO A O 1
ATOM 658 N N . ASN A 1 86 ? -13.195 5.494 -12.798 1.00 96.31 86 ASN A N 1
ATOM 659 C CA . ASN A 1 86 ? -12.940 6.528 -11.799 1.00 96.31 86 ASN A CA 1
ATOM 660 C C . ASN A 1 86 ? -13.335 6.021 -10.403 1.00 96.31 86 ASN A C 1
ATOM 662 O O . ASN A 1 86 ? -14.473 5.591 -10.191 1.00 96.31 86 ASN A O 1
ATOM 666 N N . THR A 1 87 ? -12.392 6.070 -9.463 1.00 96.19 87 THR A N 1
ATOM 667 C CA . THR A 1 87 ? -12.618 5.572 -8.102 1.00 96.19 87 THR A CA 1
ATOM 668 C C . THR A 1 87 ? -13.326 6.602 -7.225 1.00 96.19 87 THR A C 1
ATOM 670 O O . THR A 1 87 ? -13.962 6.232 -6.240 1.00 96.19 87 THR A O 1
ATOM 673 N N . ASN A 1 88 ? -13.259 7.886 -7.595 1.00 97.75 88 ASN A N 1
ATOM 674 C CA . ASN A 1 88 ? -13.595 9.034 -6.751 1.00 97.75 88 ASN A CA 1
ATOM 675 C C . ASN A 1 88 ? -12.825 9.045 -5.417 1.00 97.75 88 ASN A C 1
ATOM 677 O O . ASN A 1 88 ? -13.278 9.633 -4.432 1.00 97.75 88 ASN A O 1
ATOM 681 N N . VAL A 1 89 ? -11.659 8.399 -5.380 1.00 98.62 89 VAL A N 1
ATOM 682 C CA . VAL A 1 89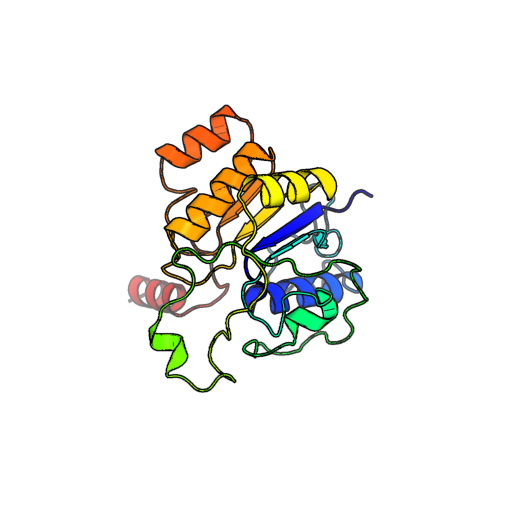 ? -10.764 8.361 -4.227 1.00 98.62 89 VAL A CA 1
ATOM 683 C C . VAL A 1 89 ? -9.533 9.165 -4.573 1.00 98.62 89 VAL A C 1
ATOM 685 O O . VAL A 1 89 ? -8.684 8.745 -5.355 1.00 98.62 89 VAL A O 1
ATOM 688 N N . ILE A 1 90 ? -9.424 10.333 -3.952 1.00 98.69 90 ILE A N 1
ATOM 689 C CA . ILE A 1 90 ? -8.271 11.204 -4.137 1.00 98.69 90 ILE A CA 1
ATOM 690 C C . ILE A 1 90 ? -7.112 10.714 -3.271 1.00 98.69 90 ILE A C 1
ATOM 692 O O . ILE A 1 90 ? -7.263 10.536 -2.060 1.00 98.69 90 ILE A O 1
ATOM 696 N N . VAL A 1 91 ? -5.941 10.540 -3.882 1.00 98.88 91 VAL A N 1
ATOM 697 C CA . VAL A 1 91 ? -4.699 10.224 -3.173 1.00 98.88 91 VAL A CA 1
ATOM 698 C C . VAL A 1 91 ? -4.330 11.400 -2.273 1.00 98.88 91 VAL A C 1
ATOM 700 O O . VAL A 1 91 ? -4.030 12.498 -2.746 1.00 98.88 91 VAL A O 1
ATOM 703 N N . LYS A 1 92 ? -4.344 11.174 -0.960 1.00 98.75 92 LYS A N 1
ATOM 704 C CA . LYS A 1 92 ? -4.012 12.188 0.042 1.00 98.75 92 LYS A CA 1
ATOM 705 C C . LYS A 1 92 ? -2.517 12.193 0.330 1.00 98.75 92 LYS A C 1
ATOM 707 O O . LYS A 1 92 ? -1.841 11.172 0.205 1.00 98.75 92 LYS A O 1
ATOM 712 N N . MET A 1 93 ? -2.011 13.344 0.763 1.00 98.56 93 MET A N 1
ATOM 713 C CA . MET A 1 93 ? -0.626 13.460 1.204 1.00 98.56 93 MET A CA 1
ATOM 714 C C . MET A 1 93 ? -0.385 12.564 2.424 1.00 98.56 93 MET A C 1
ATOM 716 O O . MET A 1 93 ? -1.062 12.697 3.443 1.00 98.56 93 MET A O 1
ATOM 720 N N . GLY A 1 94 ? 0.570 11.645 2.323 1.00 98.44 94 GLY A N 1
ATOM 721 C CA . GLY A 1 94 ? 0.962 10.747 3.404 1.00 98.44 94 GLY A CA 1
ATOM 722 C C . GLY A 1 94 ? 1.884 11.394 4.439 1.00 98.44 94 GLY A C 1
ATOM 723 O O . GLY A 1 94 ? 2.102 12.608 4.454 1.00 98.44 94 GLY A O 1
ATOM 724 N N . ARG A 1 95 ? 2.442 10.553 5.316 1.00 98.12 95 ARG A N 1
ATOM 725 C CA . ARG A 1 95 ? 3.522 10.925 6.238 1.00 98.12 95 ARG A CA 1
ATOM 726 C C . ARG A 1 95 ? 4.844 10.375 5.700 1.00 98.12 95 ARG A C 1
ATOM 728 O O . ARG A 1 95 ? 4.954 9.168 5.507 1.00 98.12 95 ARG A O 1
ATOM 735 N N . ILE A 1 96 ? 5.838 11.238 5.494 1.00 97.50 96 ILE A N 1
ATOM 736 C CA . ILE A 1 96 ? 7.111 10.873 4.856 1.00 97.50 96 ILE A CA 1
ATOM 737 C C . ILE A 1 96 ? 7.966 10.031 5.811 1.00 97.50 96 ILE A C 1
ATOM 739 O O . ILE A 1 96 ? 8.302 8.892 5.497 1.00 97.50 96 ILE A O 1
ATOM 743 N N . LEU A 1 97 ? 8.307 10.559 6.991 1.00 96.88 97 LEU A N 1
ATOM 744 C CA . LEU A 1 97 ? 9.253 9.933 7.934 1.00 96.88 97 LEU A CA 1
ATOM 745 C C . LEU A 1 97 ? 10.534 9.436 7.231 1.00 96.88 97 LEU A C 1
ATOM 747 O O . LEU A 1 97 ? 11.287 10.243 6.700 1.00 96.88 97 LEU A O 1
ATOM 751 N N . ASP A 1 98 ? 10.795 8.130 7.246 1.00 96.81 98 ASP A N 1
ATOM 752 C CA . ASP A 1 98 ? 11.944 7.468 6.621 1.00 96.81 98 ASP A CA 1
ATOM 753 C C . ASP A 1 98 ? 11.587 6.751 5.306 1.00 96.81 98 ASP A C 1
ATOM 755 O O . ASP A 1 98 ? 12.324 5.881 4.846 1.00 96.81 98 ASP A O 1
ATOM 759 N N . SER A 1 99 ? 10.460 7.114 4.683 1.00 95.38 99 SER A N 1
ATOM 760 C CA . SER A 1 99 ? 10.048 6.575 3.377 1.00 95.38 99 SER A CA 1
ATOM 761 C C . SER A 1 99 ? 10.648 7.283 2.167 1.00 95.38 99 SER A C 1
ATOM 763 O O . SER A 1 99 ? 10.491 6.820 1.039 1.00 95.38 99 SER A O 1
ATOM 765 N N . TYR A 1 100 ? 11.391 8.363 2.395 1.00 95.94 100 TYR A N 1
ATOM 766 C CA . TYR A 1 100 ? 12.136 9.071 1.367 1.00 95.94 100 TYR A CA 1
ATOM 767 C C . TYR A 1 100 ? 13.584 9.256 1.811 1.00 95.94 100 TYR A C 1
ATOM 769 O O . TYR A 1 100 ? 13.849 9.738 2.913 1.00 95.94 100 TYR A O 1
ATOM 777 N N . VAL A 1 101 ? 14.524 8.886 0.945 1.00 91.88 101 VAL A N 1
ATOM 778 C CA . VAL A 1 101 ? 15.962 9.037 1.193 1.00 91.88 101 VAL A CA 1
ATOM 779 C C . VAL A 1 101 ? 16.502 10.211 0.390 1.00 91.88 101 VAL A C 1
ATOM 781 O O . VAL A 1 101 ? 16.236 10.338 -0.799 1.00 91.88 101 VAL A O 1
ATOM 784 N N . GLU A 1 102 ? 17.302 11.060 1.034 1.00 90.19 102 GLU A N 1
ATOM 785 C CA . GLU A 1 102 ? 17.760 12.338 0.467 1.00 90.19 102 GLU A CA 1
ATOM 786 C C . GLU A 1 102 ? 18.476 12.185 -0.885 1.00 90.19 102 GLU A C 1
ATOM 788 O O . GLU A 1 102 ? 18.323 13.024 -1.770 1.00 90.19 102 GLU A O 1
ATOM 793 N N . HIS A 1 103 ? 19.203 11.079 -1.088 1.00 91.94 103 HIS A N 1
ATOM 794 C CA . HIS A 1 103 ? 19.915 10.836 -2.341 1.00 91.94 103 HIS A CA 1
ATOM 795 C C . HIS A 1 103 ? 18.990 10.669 -3.552 1.00 91.94 103 HIS A C 1
ATOM 797 O O . HIS A 1 103 ? 19.474 10.808 -4.671 1.00 91.94 103 HIS A O 1
ATOM 803 N N . MET A 1 104 ? 17.690 10.392 -3.366 1.00 90.88 104 MET A N 1
ATOM 804 C CA . MET A 1 104 ? 16.721 10.310 -4.468 1.00 90.88 104 MET A CA 1
ATOM 805 C C . MET A 1 104 ? 16.628 11.620 -5.255 1.00 90.88 104 MET A C 1
ATOM 807 O O . MET A 1 104 ? 16.363 11.570 -6.451 1.00 90.88 104 MET A O 1
ATOM 811 N N . LYS A 1 105 ?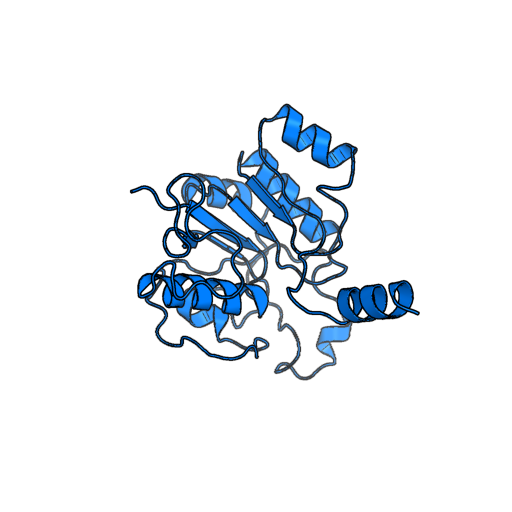 16.930 12.770 -4.634 1.00 91.38 105 LYS A N 1
ATOM 812 C CA . LYS A 1 105 ? 16.984 14.081 -5.309 1.00 91.38 105 LYS A CA 1
ATOM 813 C C . LYS A 1 105 ? 18.046 14.159 -6.409 1.00 91.38 105 LYS A C 1
ATOM 815 O O . LYS A 1 105 ? 17.958 15.016 -7.278 1.00 91.38 105 LYS A O 1
ATOM 820 N N . ASN A 1 106 ? 19.046 13.279 -6.363 1.00 94.50 106 ASN A N 1
ATOM 821 C CA . ASN A 1 106 ? 20.144 13.247 -7.329 1.00 94.50 106 ASN A CA 1
ATOM 822 C C . ASN A 1 106 ? 19.845 12.355 -8.543 1.00 94.50 106 ASN A C 1
ATOM 824 O O . ASN A 1 106 ? 20.685 12.234 -9.433 1.00 94.50 106 ASN A O 1
ATOM 828 N N . TYR A 1 107 ? 18.689 11.689 -8.563 1.00 94.06 107 TYR A N 1
ATOM 829 C CA . TYR A 1 107 ? 18.259 10.842 -9.669 1.00 94.06 107 TYR A CA 1
ATOM 830 C C . TYR A 1 107 ? 17.294 11.606 -10.569 1.00 94.06 107 TYR A C 1
ATOM 832 O O . TYR A 1 107 ? 16.603 12.522 -10.133 1.00 94.06 107 TYR A O 1
ATOM 840 N N . ASP A 1 108 ? 17.227 11.192 -11.832 1.00 95.69 108 ASP A N 1
ATOM 841 C CA . ASP A 1 108 ? 16.221 11.691 -12.762 1.00 95.69 108 ASP A CA 1
ATOM 842 C C . ASP A 1 108 ? 14.816 11.449 -12.190 1.00 95.69 108 ASP A C 1
ATOM 844 O O . ASP A 1 108 ? 14.471 10.326 -11.801 1.00 95.69 108 ASP A O 1
ATOM 848 N N . GLU A 1 109 ? 14.002 12.503 -12.160 1.00 94.19 109 GLU A N 1
ATOM 849 C CA . GLU A 1 109 ? 12.649 12.488 -11.611 1.00 94.19 109 GLU A CA 1
ATOM 850 C C . GLU A 1 109 ? 11.776 11.389 -12.223 1.00 94.19 109 GLU A C 1
ATOM 852 O O . GLU A 1 109 ? 10.874 10.879 -11.557 1.00 94.19 109 GLU A O 1
ATOM 857 N N . LYS A 1 110 ? 12.040 10.954 -13.463 1.00 95.00 110 LYS A N 1
ATOM 858 C CA . LYS A 1 110 ? 11.291 9.847 -14.080 1.00 95.00 110 LYS A CA 1
ATOM 859 C C . LYS A 1 110 ? 11.468 8.506 -13.355 1.00 95.00 110 LYS A C 1
ATOM 861 O O . LYS A 1 110 ? 10.612 7.635 -13.494 1.00 95.00 110 LYS A O 1
ATOM 866 N N . TYR A 1 111 ? 12.558 8.336 -12.604 1.00 93.38 111 TYR A N 1
ATOM 867 C CA . TYR A 1 111 ? 12.918 7.095 -11.906 1.00 93.38 111 TYR A CA 1
ATOM 868 C C . TYR A 1 111 ? 12.912 7.220 -10.379 1.00 93.38 111 TYR A C 1
ATOM 870 O O . TYR A 1 111 ? 13.105 6.219 -9.691 1.00 93.38 111 TYR A O 1
ATOM 878 N N . ALA A 1 112 ? 12.691 8.418 -9.842 1.00 94.62 112 ALA A N 1
ATOM 879 C CA . ALA A 1 112 ? 12.684 8.687 -8.410 1.00 94.62 112 ALA A CA 1
ATOM 880 C C . ALA A 1 112 ? 11.351 9.287 -7.961 1.00 94.62 112 ALA A C 1
ATOM 882 O O . ALA A 1 112 ? 10.552 9.745 -8.779 1.00 94.62 112 ALA A O 1
ATOM 883 N N . PHE A 1 113 ? 11.102 9.284 -6.652 1.00 94.25 113 PHE A N 1
ATOM 884 C CA . PHE A 1 113 ? 9.976 10.027 -6.098 1.00 94.25 113 PHE A CA 1
ATOM 885 C C . PHE A 1 113 ? 10.262 11.522 -6.136 1.00 94.25 113 PHE A C 1
ATOM 887 O O . PHE A 1 113 ? 11.358 11.960 -5.776 1.00 94.25 113 PHE A O 1
ATOM 894 N N . VAL A 1 114 ? 9.254 12.301 -6.510 1.00 96.38 114 VAL A N 1
ATOM 895 C CA . VAL A 1 114 ? 9.312 13.760 -6.427 1.00 96.38 114 VAL A CA 1
ATOM 896 C C . VAL A 1 114 ? 8.387 14.197 -5.308 1.00 96.38 114 VAL A C 1
ATOM 898 O O . VAL A 1 114 ? 7.176 14.037 -5.419 1.00 96.38 114 VAL A O 1
ATOM 901 N N . LEU A 1 115 ? 8.950 14.693 -4.207 1.00 97.12 115 LEU A N 1
ATOM 902 C CA . LEU A 1 115 ? 8.175 15.022 -3.011 1.00 97.12 115 LEU A CA 1
ATOM 903 C C . LEU A 1 115 ? 7.124 16.100 -3.294 1.00 97.12 115 LEU A C 1
ATOM 905 O O . LEU A 1 115 ? 7.435 17.168 -3.815 1.00 97.12 115 LEU A O 1
ATOM 909 N N . SER A 1 116 ? 5.887 15.828 -2.888 1.00 97.25 116 SER A N 1
ATOM 910 C CA . SER A 1 116 ? 4.805 16.807 -2.888 1.00 97.25 116 SER A CA 1
ATOM 911 C C . SER A 1 116 ? 5.088 17.947 -1.914 1.00 97.25 116 SER A C 1
ATOM 913 O O . SER A 1 116 ? 5.591 17.740 -0.811 1.00 97.25 116 SER A O 1
ATOM 915 N N . THR A 1 117 ? 4.706 19.159 -2.311 1.00 95.81 117 THR A N 1
ATOM 916 C CA . THR A 1 117 ? 4.751 20.358 -1.461 1.00 95.81 117 THR A CA 1
ATOM 917 C C . THR A 1 117 ? 3.539 20.468 -0.533 1.00 95.81 117 THR A C 1
ATOM 919 O O . THR A 1 117 ? 3.486 21.364 0.311 1.00 95.81 117 THR A O 1
ATOM 922 N N . GLN A 1 118 ? 2.556 19.570 -0.669 1.00 97.38 118 GLN A N 1
ATOM 923 C CA . GLN A 1 118 ? 1.409 19.519 0.232 1.00 97.38 118 GLN A CA 1
ATOM 924 C C . GLN A 1 118 ? 1.836 19.136 1.652 1.00 97.38 118 GLN A C 1
ATOM 926 O O . GLN A 1 118 ? 2.789 18.389 1.871 1.00 97.38 118 GLN A O 1
ATOM 931 N N . LYS A 1 119 ? 1.095 19.642 2.639 1.00 97.81 119 LYS A N 1
ATOM 932 C CA . LYS A 1 119 ? 1.363 19.375 4.052 1.00 97.81 119 LYS A CA 1
ATOM 933 C C . LYS A 1 119 ? 1.205 17.883 4.358 1.00 97.81 119 LYS A C 1
ATOM 935 O O . LYS A 1 119 ? 0.162 17.303 4.068 1.00 97.81 119 LYS A O 1
ATOM 940 N N . GLU A 1 120 ? 2.211 17.295 5.006 1.00 98.25 120 GLU A N 1
ATOM 941 C CA . GLU A 1 120 ? 2.145 15.917 5.501 1.00 98.25 120 GLU A CA 1
ATOM 942 C C . GLU A 1 120 ? 0.957 15.709 6.442 1.00 98.25 120 GLU A C 1
ATOM 944 O O . GLU A 1 120 ? 0.782 16.462 7.410 1.00 98.25 120 GLU A O 1
ATOM 949 N N . SER A 1 121 ? 0.198 14.635 6.212 1.00 98.12 121 SER A N 1
ATOM 950 C CA . SER A 1 121 ? -0.899 14.275 7.105 1.00 98.12 121 SER A CA 1
ATOM 951 C C . SER A 1 121 ? -0.374 13.890 8.486 1.00 98.12 121 SER A C 1
ATOM 953 O O . SER A 1 121 ? 0.615 13.169 8.652 1.00 98.12 121 SER A O 1
ATOM 955 N N . THR A 1 122 ? -1.067 14.358 9.511 1.00 98.44 122 THR A N 1
ATOM 956 C CA . THR A 1 122 ? -0.875 13.929 10.892 1.00 98.44 122 THR A CA 1
ATOM 957 C C . THR A 1 122 ? -1.491 12.549 11.116 1.00 98.44 122 THR A C 1
ATOM 959 O O . THR A 1 122 ? -2.379 12.103 10.388 1.00 98.44 122 THR A O 1
ATOM 962 N N . LYS A 1 123 ? -1.072 11.885 12.199 1.00 98.56 123 LYS A N 1
ATOM 963 C CA . LYS A 1 123 ?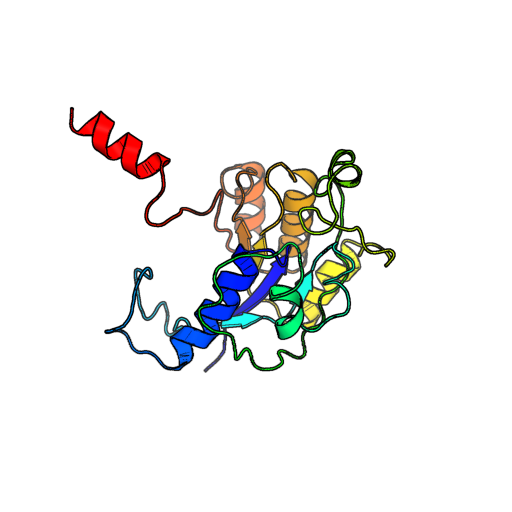 -1.672 10.618 12.639 1.00 98.56 123 LYS A CA 1
ATOM 964 C C . LYS A 1 123 ? -3.192 10.724 12.791 1.00 98.56 123 LYS A C 1
ATOM 966 O O . LYS A 1 123 ? -3.921 9.862 12.320 1.00 98.56 123 LYS A O 1
ATOM 971 N N . LYS A 1 124 ? -3.668 11.815 13.404 1.00 98.56 124 LYS A N 1
ATOM 972 C CA . LYS A 1 124 ? -5.097 12.059 13.635 1.00 98.56 124 LYS A CA 1
ATOM 973 C C . LYS A 1 124 ? -5.874 12.177 12.323 1.00 98.56 124 LYS A C 1
ATOM 975 O O . LYS A 1 124 ? -6.955 11.610 12.225 1.00 98.56 124 LYS A O 1
ATOM 980 N N . GLU A 1 125 ? -5.334 12.884 11.333 1.00 98.62 125 GLU A N 1
ATOM 981 C CA . GLU A 1 125 ? -5.969 13.036 10.016 1.00 98.62 125 GLU A CA 1
ATOM 982 C C . GLU A 1 125 ? -6.058 11.695 9.280 1.00 98.62 125 GLU A C 1
ATOM 984 O O . GLU A 1 125 ? -7.121 11.366 8.761 1.00 98.62 125 GLU A O 1
ATOM 989 N N . ILE A 1 126 ? -4.999 10.877 9.314 1.00 98.75 126 ILE A N 1
ATOM 990 C CA . ILE A 1 126 ? -5.020 9.534 8.713 1.00 98.75 126 ILE A CA 1
ATOM 991 C C . ILE A 1 126 ? -6.019 8.631 9.439 1.00 98.75 126 ILE A C 1
ATOM 993 O O . ILE A 1 126 ? -6.861 8.019 8.792 1.00 98.75 126 ILE A O 1
ATOM 997 N N . VAL A 1 127 ? -5.993 8.576 10.774 1.00 98.88 127 VAL A N 1
ATOM 998 C CA . VAL A 1 127 ? -6.958 7.783 11.559 1.00 98.88 127 VAL A CA 1
ATOM 999 C C . VAL A 1 127 ? -8.395 8.216 11.268 1.00 98.88 127 VAL A C 1
ATOM 1001 O O . VAL A 1 127 ? -9.275 7.369 11.117 1.00 98.88 127 VAL A O 1
ATOM 1004 N N . GLN A 1 128 ? -8.644 9.524 11.168 1.00 98.75 128 GLN A N 1
ATOM 1005 C CA . GLN A 1 128 ? -9.969 10.046 10.852 1.00 98.75 128 GLN A CA 1
ATOM 1006 C C . GLN A 1 128 ? -10.406 9.656 9.440 1.00 98.75 128 GLN A C 1
ATOM 1008 O O . GLN A 1 128 ? -11.562 9.287 9.253 1.00 98.75 128 GLN A O 1
ATOM 1013 N N . GLU A 1 129 ? -9.495 9.687 8.468 1.00 98.75 129 GLU A N 1
ATOM 1014 C CA . GLU A 1 129 ? -9.776 9.237 7.107 1.00 98.75 129 GLU A CA 1
ATOM 1015 C C . GLU A 1 129 ? -10.155 7.758 7.063 1.00 98.75 129 GLU A C 1
ATOM 1017 O O . GLU A 1 129 ? -11.183 7.405 6.492 1.00 98.75 129 GLU A O 1
ATOM 1022 N N . LEU A 1 130 ? -9.373 6.898 7.725 1.00 98.81 130 LEU A N 1
ATOM 1023 C CA . LEU A 1 130 ? -9.648 5.460 7.779 1.00 98.81 130 LEU A CA 1
ATOM 1024 C C . LEU A 1 130 ? -11.045 5.175 8.356 1.00 98.81 130 LEU A C 1
ATOM 1026 O O . LEU A 1 130 ? -11.786 4.352 7.815 1.00 98.81 130 LEU A O 1
ATOM 1030 N N . LYS A 1 131 ? -11.435 5.904 9.411 1.00 98.69 131 LYS A N 1
ATOM 1031 C CA . LYS A 1 131 ? -12.770 5.800 10.022 1.00 98.69 131 LYS A CA 1
ATOM 1032 C C . LYS A 1 131 ? -13.875 6.342 9.113 1.00 98.69 131 LYS A C 1
ATOM 1034 O O . LYS A 1 131 ? -14.892 5.676 8.934 1.00 98.69 131 LYS A O 1
ATOM 1039 N N . ASN A 1 132 ? -13.686 7.525 8.529 1.00 98.38 132 ASN A N 1
ATOM 1040 C CA . ASN A 1 132 ? -14.682 8.179 7.672 1.00 98.38 132 ASN A CA 1
ATOM 1041 C C . ASN A 1 132 ? -14.984 7.356 6.418 1.00 98.38 132 ASN A C 1
ATOM 1043 O O . ASN A 1 132 ? -16.148 7.186 6.053 1.00 98.38 132 ASN A O 1
ATOM 1047 N N . SER A 1 133 ? -13.941 6.802 5.801 1.00 98.19 133 SER A N 1
ATOM 1048 C CA . SER A 1 133 ? -14.047 5.970 4.602 1.00 98.19 133 SER A CA 1
ATOM 1049 C C . SER A 1 133 ? -14.493 4.535 4.908 1.00 98.19 133 SER A C 1
ATOM 1051 O O . SER A 1 133 ? -14.764 3.767 3.983 1.00 98.19 133 SER A O 1
ATOM 1053 N N . LYS A 1 134 ? -14.654 4.185 6.197 1.00 98.19 134 LYS A N 1
ATOM 1054 C CA . LYS A 1 134 ? -15.046 2.851 6.683 1.00 98.19 134 LYS A CA 1
ATOM 1055 C C . LYS A 1 134 ? -14.121 1.768 6.129 1.00 98.19 134 LYS A C 1
ATOM 1057 O O . LYS A 1 134 ? -14.583 0.815 5.511 1.00 98.19 134 LYS A O 1
ATOM 1062 N N . VAL A 1 135 ? -12.819 1.988 6.273 1.00 98.69 135 VAL A N 1
ATOM 1063 C CA . VAL A 1 135 ? -11.788 1.054 5.819 1.00 98.69 135 VAL A CA 1
ATOM 1064 C C . VAL A 1 135 ? -11.873 -0.229 6.638 1.00 98.69 135 VAL A C 1
ATOM 1066 O O . VAL A 1 135 ? -11.928 -0.168 7.861 1.00 98.69 135 VAL A O 1
ATOM 1069 N N . ASP A 1 136 ? -11.822 -1.377 5.971 1.00 98.56 136 ASP A N 1
ATOM 1070 C CA . ASP A 1 136 ? -11.696 -2.681 6.622 1.00 98.56 136 ASP A CA 1
ATOM 1071 C C . ASP A 1 136 ? -10.217 -3.052 6.805 1.00 98.56 136 ASP A C 1
ATOM 1073 O O . ASP A 1 136 ? -9.826 -3.604 7.835 1.00 98.56 136 ASP A O 1
ATOM 1077 N N . ILE A 1 137 ? -9.380 -2.747 5.801 1.00 98.69 137 ILE A N 1
ATOM 1078 C CA . ILE A 1 137 ? -7.971 -3.160 5.747 1.00 98.69 137 ILE A CA 1
ATOM 1079 C C . ILE A 1 137 ? -7.079 -2.038 5.203 1.00 98.69 137 ILE A C 1
ATOM 1081 O O . ILE A 1 137 ? -7.333 -1.483 4.138 1.00 98.69 137 ILE A O 1
ATOM 1085 N N . VAL A 1 138 ? -5.972 -1.752 5.881 1.00 98.88 138 VAL A N 1
ATOM 1086 C CA . VAL A 1 138 ? -4.870 -0.933 5.358 1.00 98.88 138 VAL A CA 1
ATOM 1087 C C . VAL A 1 138 ? -3.805 -1.847 4.752 1.00 98.88 138 VAL A C 1
ATOM 1089 O O . VAL A 1 138 ? -3.317 -2.757 5.419 1.00 98.88 138 VAL A O 1
ATOM 1092 N N . ILE A 1 139 ? -3.411 -1.582 3.508 1.00 98.88 139 ILE A N 1
ATOM 1093 C CA . ILE A 1 139 ? -2.325 -2.270 2.805 1.00 98.88 139 ILE A CA 1
ATOM 1094 C C . ILE A 1 139 ? -1.102 -1.354 2.757 1.00 98.88 139 ILE A C 1
ATOM 1096 O O . ILE A 1 139 ? -1.159 -0.245 2.222 1.00 98.88 139 ILE A O 1
ATOM 1100 N N . ASN A 1 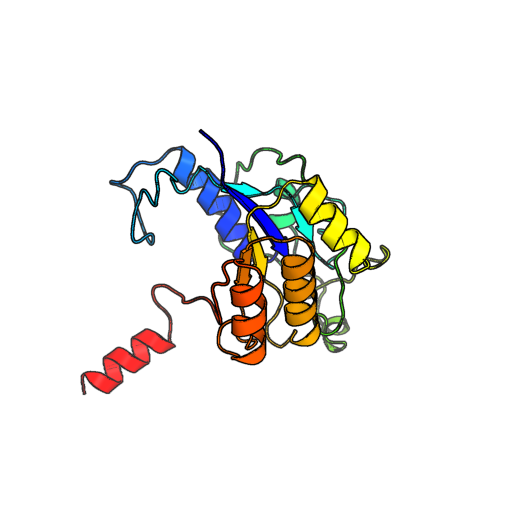140 ? 0.013 -1.827 3.308 1.00 98.81 140 ASN A N 1
ATOM 1101 C CA . ASN A 1 140 ? 1.279 -1.108 3.341 1.00 98.81 140 ASN A CA 1
ATOM 1102 C C . ASN A 1 140 ? 2.191 -1.527 2.177 1.00 98.81 140 ASN A C 1
ATOM 1104 O O . ASN A 1 140 ? 2.788 -2.602 2.221 1.00 98.81 140 ASN A O 1
ATOM 1108 N N . TYR A 1 141 ? 2.331 -0.650 1.181 1.00 98.69 141 TYR A N 1
ATOM 1109 C CA . TYR A 1 141 ? 3.247 -0.757 0.037 1.00 98.69 141 TYR A CA 1
ATOM 1110 C C . TYR A 1 141 ? 4.312 0.350 0.038 1.00 98.69 141 TYR A C 1
ATOM 1112 O O . TYR A 1 141 ? 4.748 0.814 -1.018 1.00 98.69 141 TYR A O 1
ATOM 1120 N N . LEU A 1 142 ? 4.731 0.796 1.222 1.00 98.25 142 LEU A N 1
ATOM 1121 C CA . LEU A 1 142 ? 5.833 1.745 1.342 1.00 98.25 142 LEU A CA 1
ATOM 1122 C C . LEU A 1 142 ? 7.153 1.165 0.783 1.00 98.25 142 LEU A C 1
ATOM 1124 O O . LEU A 1 142 ? 7.257 -0.030 0.508 1.00 98.25 142 LEU A O 1
ATOM 1128 N N . PRO A 1 143 ? 8.188 1.991 0.580 1.00 96.88 143 PRO A N 1
ATOM 1129 C CA . PRO A 1 143 ? 9.503 1.496 0.189 1.00 96.88 143 PRO A CA 1
ATOM 1130 C C . PRO A 1 143 ? 10.137 0.576 1.245 1.00 96.88 143 PRO A C 1
ATOM 1132 O O . PRO A 1 143 ? 9.856 0.647 2.443 1.00 96.88 143 PRO A O 1
ATOM 1135 N N . VAL A 1 144 ? 11.048 -0.294 0.803 1.00 94.62 144 VAL A N 1
ATOM 1136 C CA . VAL A 1 144 ? 11.881 -1.084 1.720 1.00 94.62 144 VAL A CA 1
ATOM 1137 C C . VAL A 1 144 ? 12.773 -0.139 2.534 1.00 94.62 144 VAL A C 1
ATOM 1139 O O . VAL A 1 144 ? 13.329 0.814 1.994 1.00 94.62 144 VAL A O 1
ATOM 1142 N N . GLY A 1 145 ? 12.915 -0.410 3.834 1.00 92.62 145 GLY A N 1
ATOM 1143 C CA . GLY A 1 145 ? 13.690 0.422 4.764 1.00 92.62 145 GLY A CA 1
ATOM 1144 C C . GLY A 1 145 ? 12.878 1.504 5.484 1.00 92.62 145 GLY A C 1
ATOM 1145 O O . GLY A 1 145 ? 13.395 2.132 6.401 1.00 92.62 145 GLY A O 1
ATOM 1146 N N . SER A 1 146 ? 11.601 1.688 5.136 1.00 96.56 146 SER A N 1
ATOM 1147 C CA . SER A 1 146 ? 10.704 2.673 5.758 1.00 96.56 146 SER A CA 1
ATOM 1148 C C . SER A 1 146 ? 10.131 2.192 7.100 1.00 96.56 146 SER A C 1
ATOM 1150 O O . SER A 1 146 ? 8.923 2.001 7.249 1.00 96.56 146 SER A O 1
ATOM 1152 N N . GLU A 1 147 ? 10.995 1.934 8.082 1.00 98.00 147 GLU A N 1
ATOM 1153 C CA . GLU A 1 147 ? 10.617 1.336 9.366 1.00 98.00 147 GLU A CA 1
ATOM 1154 C C . GLU A 1 147 ? 9.679 2.233 10.188 1.00 98.00 147 GLU A C 1
ATOM 1156 O O . GLU A 1 147 ? 8.639 1.773 10.672 1.00 98.00 147 GLU A O 1
ATOM 1161 N N . LYS A 1 148 ? 10.022 3.515 10.349 1.00 98.44 148 LYS A N 1
ATOM 1162 C CA . LYS A 1 148 ? 9.216 4.483 11.104 1.00 98.44 148 LYS A CA 1
ATOM 1163 C C . LYS A 1 148 ? 7.885 4.723 10.406 1.00 98.44 148 LYS A C 1
ATOM 1165 O O . LYS A 1 148 ? 6.863 4.765 11.086 1.00 98.44 148 LYS A O 1
ATOM 1170 N N . ALA A 1 149 ? 7.880 4.843 9.079 1.00 98.31 149 ALA A N 1
ATOM 1171 C CA . ALA A 1 149 ? 6.660 5.005 8.293 1.00 98.31 149 ALA A CA 1
ATOM 1172 C C . ALA A 1 149 ? 5.738 3.780 8.387 1.00 98.31 149 ALA A C 1
ATOM 1174 O O . ALA A 1 149 ? 4.560 3.928 8.706 1.00 98.31 149 ALA A O 1
ATOM 1175 N N . ALA A 1 150 ? 6.261 2.565 8.213 1.00 98.50 150 ALA A N 1
ATOM 1176 C CA . ALA A 1 150 ? 5.460 1.347 8.316 1.00 98.50 150 ALA A CA 1
ATOM 1177 C C . ALA A 1 150 ? 4.851 1.172 9.715 1.00 98.50 150 ALA A C 1
ATOM 1179 O O . ALA A 1 150 ? 3.655 0.905 9.847 1.00 98.50 150 ALA A O 1
ATOM 1180 N N . LYS A 1 151 ? 5.644 1.411 10.768 1.00 98.62 151 LYS A N 1
ATOM 1181 C CA . LYS A 1 151 ? 5.154 1.412 12.153 1.00 98.62 151 LYS A CA 1
ATOM 1182 C C . LYS A 1 151 ? 4.100 2.494 12.370 1.00 98.62 151 LYS A C 1
ATOM 1184 O O . LYS A 1 151 ? 3.063 2.204 12.952 1.00 98.62 151 LYS A O 1
ATOM 1189 N N . PHE A 1 152 ? 4.308 3.704 11.855 1.00 98.81 152 PHE A N 1
ATOM 1190 C CA . PHE A 1 152 ? 3.340 4.799 11.940 1.00 98.81 152 PHE A CA 1
ATOM 1191 C C . PHE A 1 152 ? 1.981 4.433 11.320 1.00 98.81 152 PHE A C 1
ATOM 1193 O O . PHE A 1 152 ? 0.948 4.637 11.961 1.00 98.81 152 PHE A O 1
ATOM 1200 N N . TYR A 1 153 ? 1.958 3.842 10.121 1.00 98.75 153 TYR A N 1
ATOM 1201 C CA . TYR A 1 153 ? 0.706 3.395 9.498 1.00 98.75 153 TYR A CA 1
ATOM 1202 C C . TYR A 1 153 ? 0.072 2.206 10.237 1.00 98.75 153 TYR A C 1
ATOM 1204 O O . TYR A 1 153 ? -1.153 2.158 10.351 1.00 98.75 153 TYR A O 1
ATOM 1212 N N . ALA A 1 154 ? 0.867 1.303 10.822 1.00 98.62 154 ALA A N 1
ATOM 1213 C CA . ALA A 1 154 ? 0.349 0.247 11.693 1.00 98.62 154 ALA A CA 1
ATOM 1214 C C . ALA A 1 154 ? -0.291 0.809 12.979 1.00 98.62 154 ALA A C 1
ATOM 1216 O O . ALA A 1 154 ? -1.326 0.310 13.421 1.00 98.62 154 ALA A O 1
ATOM 1217 N N . GLU A 1 155 ? 0.262 1.876 13.571 1.00 98.62 155 GLU A N 1
ATOM 1218 C CA . GLU A 1 155 ? -0.394 2.570 14.689 1.00 98.62 155 GLU A CA 1
ATOM 1219 C C . GLU A 1 155 ? -1.692 3.254 14.261 1.00 98.62 155 GLU A C 1
ATOM 1221 O O . GLU A 1 155 ? -2.675 3.199 14.999 1.00 98.62 155 GLU A O 1
ATOM 1226 N N . CYS A 1 156 ? -1.712 3.880 13.079 1.00 98.81 156 CYS A N 1
ATOM 1227 C CA . CYS A 1 156 ? -2.935 4.462 12.529 1.00 98.81 156 CYS A CA 1
ATOM 1228 C C . CYS A 1 156 ? -4.019 3.389 12.370 1.00 98.81 156 CYS A C 1
ATOM 1230 O O . CYS A 1 156 ? -5.160 3.616 12.763 1.00 98.81 156 CYS A O 1
ATOM 1232 N N . ALA A 1 157 ? -3.657 2.207 11.863 1.00 98.69 157 ALA A N 1
ATOM 1233 C CA . ALA A 1 157 ? -4.585 1.092 11.714 1.00 98.69 157 ALA A CA 1
ATOM 1234 C C . ALA A 1 157 ? -5.131 0.604 13.071 1.00 98.69 157 ALA A C 1
ATOM 1236 O O . ALA A 1 157 ? -6.341 0.457 13.243 1.00 98.69 157 ALA A O 1
ATOM 1237 N N . LEU A 1 158 ? -4.263 0.455 14.079 1.00 98.25 158 LEU A N 1
ATOM 1238 C CA . LEU A 1 158 ? -4.663 0.088 15.443 1.00 98.25 158 LEU A CA 1
ATOM 1239 C C . LEU A 1 158 ? -5.613 1.106 16.092 1.00 98.25 158 LEU A C 1
ATOM 1241 O O . LEU A 1 158 ? -6.511 0.719 16.840 1.00 98.25 158 LEU A O 1
ATOM 1245 N N . GLU A 1 159 ? -5.406 2.405 15.874 1.00 98.50 159 GLU A N 1
ATOM 1246 C CA . GLU A 1 159 ? -6.270 3.471 16.411 1.00 98.50 159 GLU A CA 1
ATOM 1247 C C . GLU A 1 159 ? -7.576 3.646 15.629 1.00 98.50 159 GLU A C 1
ATOM 1249 O O . GLU A 1 159 ? -8.588 4.081 16.194 1.00 98.50 159 GLU A O 1
ATOM 1254 N N . ALA A 1 160 ? -7.554 3.299 14.343 1.00 98.56 160 ALA A N 1
ATOM 1255 C CA . ALA A 1 160 ? -8.729 3.241 13.488 1.00 98.56 160 ALA A CA 1
ATOM 1256 C C . ALA A 1 160 ? -9.557 1.962 13.673 1.00 98.56 160 ALA A C 1
ATOM 1258 O O . ALA A 1 160 ? -10.710 1.952 13.263 1.00 98.56 160 ALA A O 1
ATOM 1259 N N . GLU A 1 161 ? -8.996 0.946 14.333 1.00 98.44 161 GLU A N 1
ATOM 1260 C CA . GLU A 1 161 ? -9.596 -0.381 14.520 1.00 98.44 161 GLU A CA 1
ATOM 1261 C C . GLU A 1 161 ? -9.788 -1.157 13.210 1.00 98.44 161 GLU A C 1
ATOM 1263 O O . GLU A 1 161 ? -10.767 -1.872 13.027 1.00 98.44 161 GLU A O 1
ATOM 1268 N N . VAL A 1 162 ? -8.813 -1.032 12.304 1.00 98.50 162 VAL A N 1
ATOM 1269 C CA . VAL A 1 162 ? -8.836 -1.631 10.961 1.00 98.50 162 VAL A CA 1
ATOM 1270 C C . VAL A 1 162 ? -7.715 -2.651 10.792 1.00 98.50 162 VAL A C 1
ATOM 1272 O O . VAL A 1 162 ? -6.637 -2.505 11.376 1.00 98.50 162 VAL A O 1
ATOM 1275 N N . GLY A 1 163 ? -7.954 -3.684 9.983 1.00 98.75 163 GLY A N 1
ATOM 1276 C CA . GLY A 1 163 ? -6.954 -4.700 9.671 1.00 98.75 163 GLY A CA 1
ATOM 1277 C C . GLY A 1 163 ? -5.715 -4.107 8.997 1.00 98.75 163 GLY A C 1
ATOM 1278 O O . GLY A 1 163 ? -5.785 -3.058 8.358 1.00 98.75 163 GLY A O 1
ATOM 1279 N N . PHE A 1 164 ? -4.569 -4.779 9.116 1.00 98.81 164 PHE A N 1
ATOM 1280 C CA . PHE A 1 164 ? -3.314 -4.305 8.524 1.00 98.81 164 PHE A CA 1
ATOM 1281 C C . PHE A 1 164 ? -2.600 -5.413 7.745 1.00 98.81 164 PHE A C 1
ATOM 1283 O O . PHE A 1 164 ? -2.336 -6.485 8.287 1.00 98.81 164 PHE A O 1
ATOM 1290 N N . ILE A 1 165 ? -2.262 -5.152 6.481 1.00 98.81 165 ILE A N 1
ATOM 1291 C CA . ILE A 1 165 ? -1.447 -6.034 5.640 1.00 98.81 165 ILE A CA 1
ATOM 1292 C C . ILE A 1 165 ? -0.111 -5.347 5.374 1.00 98.81 165 ILE A C 1
ATOM 1294 O O . ILE A 1 165 ? -0.052 -4.312 4.710 1.00 98.81 165 ILE A O 1
ATOM 1298 N N . ASN A 1 166 ? 0.967 -5.936 5.884 1.00 98.62 166 ASN A N 1
ATOM 1299 C CA . ASN A 1 166 ? 2.320 -5.438 5.715 1.00 98.62 166 ASN A CA 1
ATOM 1300 C C . ASN A 1 166 ? 3.042 -6.160 4.574 1.00 98.62 166 ASN A C 1
ATOM 1302 O O . ASN A 1 166 ? 3.432 -7.319 4.721 1.00 98.62 166 ASN A O 1
ATOM 1306 N N . CYS A 1 167 ? 3.249 -5.472 3.450 1.00 98.56 167 CYS A N 1
ATOM 1307 C CA . CYS A 1 167 ? 3.855 -6.076 2.263 1.00 98.56 167 CYS A CA 1
ATOM 1308 C C . CYS A 1 167 ? 5.374 -5.882 2.170 1.00 98.56 167 CYS A C 1
ATOM 1310 O O . CYS A 1 167 ? 5.959 -6.305 1.178 1.00 98.56 167 CYS A O 1
ATOM 1312 N N . ILE A 1 168 ? 6.009 -5.249 3.159 1.00 97.94 168 ILE A N 1
ATOM 1313 C CA . ILE A 1 168 ? 7.445 -4.933 3.144 1.00 97.94 168 ILE A CA 1
ATOM 1314 C C . ILE A 1 168 ? 8.178 -5.658 4.282 1.00 97.94 168 ILE A C 1
ATOM 1316 O O . ILE A 1 168 ? 7.535 -6.014 5.274 1.00 97.94 168 ILE A O 1
ATOM 1320 N N . PRO A 1 169 ? 9.512 -5.830 4.212 1.00 97.19 169 PRO A N 1
ATOM 1321 C CA . PRO A 1 169 ? 10.290 -6.565 5.213 1.00 97.19 169 PRO A CA 1
ATOM 1322 C C . PRO A 1 169 ? 10.601 -5.729 6.467 1.00 97.19 169 PRO A C 1
ATOM 1324 O O . PRO A 1 169 ? 11.716 -5.734 6.982 1.00 97.19 169 PRO A O 1
ATOM 1327 N N . VAL A 1 170 ? 9.615 -4.984 6.970 1.00 97.69 170 VAL A N 1
ATOM 1328 C CA . VAL A 1 170 ? 9.673 -4.350 8.294 1.00 97.69 170 VAL A CA 1
ATOM 1329 C C . VAL A 1 170 ? 8.946 -5.255 9.273 1.00 97.69 170 VAL A C 1
ATOM 1331 O O . VAL A 1 170 ? 7.796 -5.602 9.031 1.00 97.69 170 VAL A O 1
ATOM 1334 N N . PHE A 1 171 ? 9.582 -5.614 10.386 1.00 97.75 171 PHE A N 1
ATOM 1335 C CA . PHE A 1 171 ? 8.970 -6.516 11.359 1.00 97.75 171 PHE A CA 1
ATOM 1336 C C . PHE A 1 171 ? 7.823 -5.836 12.117 1.00 97.75 171 PHE A C 1
ATOM 1338 O O . PHE A 1 171 ? 8.041 -4.921 12.918 1.00 97.75 171 PHE A O 1
ATOM 1345 N N . ILE A 1 172 ? 6.596 -6.287 11.847 1.00 97.81 172 ILE A N 1
ATOM 1346 C CA . ILE A 1 172 ? 5.365 -5.835 12.504 1.00 97.81 172 ILE A CA 1
ATOM 1347 C C . ILE A 1 172 ? 4.538 -7.060 12.887 1.00 97.81 172 ILE A C 1
ATOM 1349 O O . ILE A 1 172 ? 4.332 -7.315 14.067 1.00 97.81 172 ILE A O 1
ATOM 1353 N N . ALA A 1 173 ? 4.098 -7.867 11.925 1.00 97.50 173 ALA A N 1
ATOM 1354 C CA . ALA A 1 173 ? 3.357 -9.087 12.235 1.00 97.50 173 ALA A CA 1
ATOM 1355 C C . ALA A 1 173 ? 4.244 -10.120 12.948 1.00 97.50 173 ALA A C 1
ATOM 1357 O O . ALA A 1 173 ? 3.786 -10.812 13.858 1.00 97.50 173 ALA A O 1
ATOM 1358 N N . SER A 1 174 ? 5.521 -10.189 12.563 1.00 97.06 174 SER A N 1
ATOM 1359 C CA . SER A 1 174 ? 6.501 -11.109 13.146 1.00 97.06 174 SER A CA 1
ATOM 1360 C C . SER A 1 174 ? 7.139 -10.603 14.449 1.00 97.06 174 SER A C 1
ATOM 1362 O O . SER A 1 174 ? 7.759 -11.391 15.162 1.00 97.06 174 SER A O 1
ATOM 1364 N N . ASP A 1 175 ? 6.953 -9.328 14.815 1.00 98.00 175 ASP A N 1
ATOM 1365 C CA . ASP A 1 175 ? 7.374 -8.790 16.116 1.00 98.00 175 ASP A CA 1
ATOM 1366 C C . ASP A 1 175 ? 6.306 -9.098 17.193 1.00 98.00 175 ASP A C 1
ATOM 1368 O O . ASP A 1 175 ? 5.168 -8.609 17.110 1.00 98.00 175 ASP A O 1
ATOM 1372 N N . PRO A 1 176 ? 6.641 -9.854 18.262 1.00 97.56 176 PRO A N 1
ATOM 1373 C CA . PRO A 1 176 ? 5.723 -10.137 19.366 1.00 97.56 176 PRO A CA 1
ATOM 1374 C C . PRO A 1 176 ? 5.088 -8.885 19.988 1.00 97.56 176 PRO A C 1
ATOM 1376 O O . PRO A 1 176 ? 3.923 -8.908 20.384 1.00 97.56 176 PRO A O 1
ATOM 1379 N N . LYS A 1 177 ? 5.815 -7.761 20.057 1.00 97.44 177 LYS A N 1
ATOM 1380 C CA . LYS A 1 177 ? 5.300 -6.510 20.637 1.00 97.44 177 LYS A CA 1
ATOM 1381 C C . LYS A 1 177 ? 4.137 -5.949 19.829 1.00 97.44 177 LYS A C 1
ATOM 1383 O O . LYS A 1 177 ? 3.221 -5.367 20.407 1.00 97.44 177 LYS A O 1
ATOM 1388 N N . TRP A 1 178 ? 4.175 -6.104 18.512 1.00 98.00 178 TRP A N 1
ATOM 1389 C CA . TRP A 1 178 ? 3.142 -5.623 17.601 1.00 98.00 178 TRP A CA 1
ATOM 1390 C C . TRP A 1 178 ? 1.987 -6.609 17.492 1.00 98.00 178 TRP A C 1
ATOM 1392 O O . TRP A 1 178 ? 0.841 -6.210 17.701 1.00 98.00 178 TRP A O 1
ATOM 1402 N N . SER A 1 179 ? 2.267 -7.895 17.280 1.00 96.19 179 SER A N 1
ATOM 1403 C CA . SER A 1 179 ? 1.223 -8.926 17.219 1.00 96.19 179 SER A CA 1
ATOM 1404 C C . SER A 1 179 ? 0.356 -8.963 18.487 1.00 96.19 179 SER A C 1
ATOM 1406 O O . SER A 1 179 ? -0.868 -9.063 18.391 1.00 96.19 179 SER A O 1
ATOM 1408 N N . ILE A 1 180 ? 0.940 -8.769 19.680 1.00 98.00 180 ILE A N 1
ATOM 1409 C CA . ILE A 1 180 ? 0.182 -8.655 20.939 1.00 98.00 180 ILE A CA 1
ATOM 1410 C C . ILE A 1 180 ? -0.743 -7.429 20.939 1.00 98.00 180 ILE A C 1
ATOM 1412 O O . ILE A 1 180 ? -1.866 -7.529 21.435 1.00 98.00 180 ILE A O 1
ATOM 1416 N N . LYS A 1 181 ? -0.316 -6.277 20.399 1.00 97.94 181 LYS A N 1
ATOM 1417 C CA . LYS A 1 181 ? -1.165 -5.071 20.316 1.00 97.94 181 LYS A CA 1
ATOM 1418 C C . LYS A 1 181 ? -2.387 -5.315 19.428 1.00 97.94 181 LYS A C 1
ATOM 1420 O O . LYS A 1 181 ? -3.500 -5.017 19.856 1.00 97.94 181 LYS A O 1
ATOM 1425 N N . PHE A 1 182 ? -2.183 -5.895 18.244 1.00 98.25 182 PHE A N 1
ATOM 1426 C CA . PHE A 1 182 ? -3.261 -6.255 17.316 1.00 98.25 182 PHE A CA 1
ATOM 1427 C C . PHE A 1 182 ? -4.218 -7.281 17.939 1.00 98.25 182 PHE A C 1
ATOM 1429 O O . PHE A 1 182 ? -5.425 -7.046 17.997 1.00 98.25 182 PHE A O 1
ATOM 1436 N N . LYS A 1 183 ? -3.677 -8.349 18.542 1.00 97.75 183 LYS A N 1
ATOM 1437 C CA . LYS A 1 183 ? -4.467 -9.382 19.228 1.00 97.75 183 LYS A CA 1
ATOM 1438 C C . LYS A 1 183 ? -5.309 -8.821 20.375 1.00 97.75 183 LYS A C 1
ATOM 1440 O O . LYS A 1 183 ? -6.476 -9.176 20.490 1.00 97.75 183 LYS A O 1
ATOM 1445 N N . LYS A 1 184 ? -4.750 -7.937 21.211 1.00 97.75 184 LYS A N 1
ATOM 1446 C CA . LYS A 1 184 ? -5.477 -7.312 22.335 1.00 97.75 184 LYS A CA 1
ATOM 1447 C C . LYS A 1 184 ? -6.678 -6.483 21.882 1.00 97.75 184 LYS A C 1
ATOM 1449 O O . LYS A 1 184 ? -7.641 -6.384 22.632 1.00 97.75 184 LYS A O 1
ATOM 1454 N N . LYS A 1 185 ? -6.619 -5.899 20.685 1.00 97.12 185 LYS A N 1
ATOM 1455 C CA . LYS A 1 185 ? -7.732 -5.155 20.087 1.00 97.12 185 LYS A CA 1
ATOM 1456 C C . LYS A 1 185 ? -8.672 -6.020 19.239 1.00 97.12 185 LYS A C 1
ATOM 1458 O O . LYS A 1 185 ? -9.667 -5.505 18.751 1.00 97.12 185 LYS A O 1
ATOM 1463 N N . GLY A 1 186 ? -8.365 -7.304 19.041 1.00 97.50 186 GLY A N 1
ATOM 1464 C CA . GLY A 1 186 ? -9.132 -8.174 18.145 1.00 97.50 186 GLY A CA 1
ATOM 1465 C C . GLY A 1 186 ? -9.010 -7.797 16.664 1.00 97.50 186 GLY A C 1
ATOM 1466 O O . GLY A 1 186 ? -9.883 -8.145 15.878 1.00 97.50 186 GLY A O 1
ATOM 1467 N N . ILE A 1 187 ? -7.945 -7.086 16.281 1.00 97.88 187 ILE A N 1
ATOM 1468 C CA . ILE A 1 187 ? -7.733 -6.595 14.915 1.00 97.88 187 ILE A CA 1
ATOM 1469 C C . ILE A 1 187 ? -6.793 -7.558 14.174 1.00 97.88 187 ILE A C 1
ATOM 1471 O O . ILE A 1 187 ? -5.735 -7.896 14.717 1.00 97.88 187 ILE A O 1
ATOM 1475 N N . PRO A 1 188 ? -7.121 -7.990 12.943 1.00 97.88 188 PRO A N 1
ATOM 1476 C CA . PRO A 1 188 ? -6.248 -8.861 12.167 1.00 97.88 188 PRO A CA 1
ATOM 1477 C C . PRO A 1 188 ? -5.010 -8.119 11.643 1.00 97.88 188 PRO A C 1
ATOM 1479 O O . PRO A 1 188 ? -5.075 -6.965 11.217 1.00 97.88 188 PRO A O 1
ATOM 1482 N N . ILE A 1 189 ? -3.880 -8.825 11.621 1.00 98.44 189 ILE A N 1
ATOM 1483 C CA . ILE A 1 189 ? -2.647 -8.393 10.962 1.00 98.44 189 ILE A CA 1
ATOM 1484 C C . ILE A 1 189 ? -2.088 -9.541 10.118 1.00 98.44 189 ILE A C 1
ATOM 1486 O O . ILE A 1 189 ? -2.039 -10.681 10.579 1.00 98.44 189 ILE A O 1
ATOM 1490 N N . ILE A 1 190 ? -1.661 -9.237 8.892 1.00 98.38 190 ILE A N 1
ATOM 1491 C CA . ILE A 1 190 ? -0.970 -10.162 7.987 1.00 98.38 190 ILE A CA 1
ATOM 1492 C C . ILE A 1 190 ? 0.351 -9.521 7.570 1.00 98.38 190 ILE A C 1
ATOM 1494 O O . ILE A 1 190 ? 0.393 -8.354 7.192 1.00 98.38 190 ILE A O 1
ATOM 1498 N N . GLY A 1 191 ? 1.434 -10.280 7.638 1.00 96.94 191 GLY A N 1
ATOM 1499 C CA . GLY A 1 191 ? 2.779 -9.817 7.326 1.00 96.94 191 GLY A CA 1
ATOM 1500 C C . GLY A 1 191 ? 3.821 -10.809 7.842 1.00 96.94 191 GLY A C 1
ATOM 1501 O O . GLY A 1 191 ? 3.471 -11.833 8.426 1.00 96.94 191 GLY A O 1
ATOM 1502 N N . ASP A 1 192 ? 5.108 -10.551 7.673 1.00 97.12 192 ASP A N 1
ATOM 1503 C CA . ASP A 1 192 ? 5.707 -9.413 6.963 1.00 97.12 192 ASP A CA 1
ATOM 1504 C C . ASP A 1 192 ? 6.292 -9.889 5.623 1.00 97.12 192 ASP A C 1
ATOM 1506 O O . ASP A 1 192 ? 6.514 -11.088 5.456 1.00 97.12 192 ASP A O 1
ATOM 1510 N N . ASP A 1 193 ? 6.567 -8.955 4.708 1.00 96.75 193 ASP A N 1
ATOM 1511 C CA . ASP A 1 193 ? 7.185 -9.206 3.394 1.00 96.75 193 ASP A CA 1
ATOM 1512 C C . ASP A 1 193 ? 6.361 -10.112 2.454 1.00 96.75 193 ASP A C 1
ATOM 1514 O O . ASP A 1 193 ? 6.333 -11.344 2.561 1.00 96.75 193 ASP A O 1
ATOM 1518 N N . ILE A 1 194 ? 5.652 -9.501 1.496 1.00 96.25 194 ILE A N 1
ATOM 1519 C CA . ILE A 1 194 ? 4.786 -10.262 0.589 1.00 96.25 194 ILE A CA 1
ATOM 1520 C C . ILE A 1 194 ? 5.613 -11.154 -0.346 1.00 96.25 194 ILE A C 1
ATOM 1522 O O . ILE A 1 194 ? 6.610 -10.743 -0.937 1.00 96.25 194 ILE A O 1
ATOM 1526 N N . LYS A 1 195 ? 5.165 -12.396 -0.538 1.00 94.38 195 LYS A N 1
ATOM 1527 C CA . LYS A 1 195 ? 5.825 -13.325 -1.456 1.00 94.38 195 LYS A CA 1
ATOM 1528 C C . LYS A 1 195 ? 5.469 -13.029 -2.909 1.00 94.38 195 LYS A C 1
ATOM 1530 O O . LYS A 1 195 ? 4.314 -12.797 -3.250 1.00 94.38 195 LYS A O 1
ATOM 1535 N N . SER A 1 196 ? 6.462 -13.169 -3.779 1.00 92.94 196 SER A N 1
ATOM 1536 C CA . SER A 1 196 ? 6.225 -13.412 -5.205 1.00 92.94 196 SER A CA 1
ATOM 1537 C C . SER A 1 196 ? 5.828 -14.874 -5.428 1.00 92.94 196 SER A C 1
ATOM 1539 O O . SER A 1 196 ? 6.298 -15.751 -4.703 1.00 92.94 196 SER A O 1
ATOM 1541 N N . GLN A 1 197 ? 5.009 -15.151 -6.447 1.00 92.06 197 GLN A N 1
ATOM 1542 C CA . GLN A 1 197 ? 4.638 -16.528 -6.811 1.00 92.06 197 GLN A CA 1
ATOM 1543 C C . GLN A 1 197 ? 5.872 -17.346 -7.205 1.00 92.06 197 GLN A C 1
ATOM 1545 O O . GLN A 1 197 ? 6.119 -18.419 -6.662 1.00 92.06 197 GLN A O 1
ATOM 1550 N N . ILE A 1 198 ? 6.675 -16.796 -8.120 1.00 92.12 198 ILE A N 1
ATOM 1551 C CA . ILE A 1 198 ? 7.940 -17.368 -8.574 1.00 92.12 198 ILE A CA 1
ATOM 1552 C C . ILE A 1 198 ? 8.977 -16.246 -8.556 1.00 92.12 198 ILE A C 1
ATOM 1554 O O . ILE A 1 198 ? 8.911 -15.310 -9.345 1.00 92.12 198 ILE A O 1
ATOM 1558 N N . GLY A 1 199 ? 9.924 -16.333 -7.626 1.00 92.62 199 GLY A N 1
ATOM 1559 C CA . GLY A 1 199 ? 11.023 -15.380 -7.476 1.00 92.62 199 GLY A CA 1
ATOM 1560 C C . GLY A 1 199 ? 12.352 -16.091 -7.241 1.00 92.62 199 GLY A C 1
ATOM 1561 O O . GLY A 1 199 ? 12.388 -17.294 -6.973 1.00 92.62 199 GLY A O 1
ATOM 1562 N N . ALA A 1 200 ? 13.451 -15.338 -7.299 1.00 94.81 200 ALA A N 1
ATOM 1563 C CA . ALA A 1 200 ? 14.801 -15.891 -7.171 1.00 94.81 200 ALA A CA 1
ATOM 1564 C C . ALA A 1 200 ? 14.985 -16.730 -5.892 1.00 94.81 200 ALA A C 1
ATOM 1566 O O . ALA A 1 200 ? 15.553 -17.816 -5.947 1.00 94.81 200 ALA A O 1
ATOM 1567 N N . THR A 1 201 ? 14.436 -16.285 -4.755 1.00 92.75 201 THR A N 1
ATOM 1568 C CA . THR A 1 201 ? 14.558 -16.987 -3.467 1.00 92.75 201 THR A CA 1
ATOM 1569 C C . THR A 1 201 ? 13.951 -18.389 -3.485 1.00 92.75 201 THR A C 1
ATOM 1571 O O . THR A 1 201 ? 14.565 -19.318 -2.959 1.00 92.75 201 THR A O 1
ATOM 1574 N N . ILE A 1 202 ? 12.754 -18.567 -4.061 1.00 93.31 202 ILE A N 1
ATOM 1575 C CA . ILE A 1 202 ? 12.114 -19.890 -4.099 1.00 93.31 202 ILE A CA 1
ATOM 1576 C C . ILE A 1 202 ? 12.796 -20.796 -5.123 1.00 93.31 202 ILE A C 1
ATOM 1578 O O . ILE A 1 202 ? 13.038 -21.957 -4.810 1.00 93.31 202 ILE A O 1
ATOM 1582 N N . ILE A 1 203 ? 13.192 -20.259 -6.284 1.00 95.75 203 ILE A N 1
ATOM 1583 C CA . ILE A 1 203 ? 13.934 -21.015 -7.303 1.00 95.75 203 ILE A CA 1
ATOM 1584 C C . ILE A 1 203 ? 15.251 -21.529 -6.717 1.00 95.75 203 ILE A C 1
ATOM 1586 O O . ILE A 1 203 ? 15.510 -22.727 -6.760 1.00 95.75 203 ILE A O 1
ATOM 1590 N N . HIS A 1 204 ? 16.046 -20.645 -6.105 1.00 96.81 204 HIS A N 1
ATOM 1591 C CA . HIS A 1 204 ? 17.306 -21.022 -5.469 1.00 96.81 204 HIS A CA 1
ATOM 1592 C C . HIS A 1 204 ? 17.088 -22.094 -4.399 1.00 96.81 204 HIS A C 1
ATOM 1594 O O . HIS A 1 204 ? 17.740 -23.128 -4.426 1.00 96.81 204 HIS A O 1
ATOM 1600 N N . ARG A 1 205 ? 16.139 -21.886 -3.475 1.00 95.88 205 ARG A N 1
ATOM 1601 C CA . ARG A 1 205 ? 15.861 -22.843 -2.393 1.00 95.88 205 ARG A CA 1
ATOM 1602 C C . ARG A 1 205 ? 15.466 -24.223 -2.918 1.00 95.88 205 ARG A C 1
ATOM 1604 O O . ARG A 1 205 ? 15.915 -25.219 -2.365 1.00 95.88 205 ARG A O 1
ATOM 1611 N N . VAL A 1 206 ? 14.627 -24.284 -3.951 1.00 96.94 206 VAL A N 1
ATOM 1612 C CA . VAL A 1 206 ? 14.213 -25.557 -4.555 1.00 96.94 206 VAL A CA 1
ATOM 1613 C C . VAL A 1 206 ? 15.405 -26.255 -5.205 1.00 96.94 206 VAL A C 1
ATOM 1615 O O . VAL A 1 206 ? 15.589 -27.443 -4.971 1.00 96.94 206 VAL A O 1
ATOM 1618 N N . LEU A 1 207 ? 16.240 -25.528 -5.956 1.00 97.19 207 LEU A N 1
ATOM 1619 C CA . LEU A 1 207 ? 17.425 -26.106 -6.593 1.00 97.19 207 LEU A CA 1
ATOM 1620 C C . LEU A 1 207 ? 18.455 -26.587 -5.562 1.00 97.19 207 LEU A C 1
ATOM 1622 O O . LEU A 1 207 ? 18.930 -27.708 -5.677 1.00 97.19 207 LEU A O 1
ATOM 1626 N N . THR A 1 208 ? 18.760 -25.800 -4.525 1.00 97.44 208 THR A N 1
ATOM 1627 C CA . THR A 1 208 ? 19.708 -26.205 -3.469 1.00 97.44 208 THR A CA 1
ATOM 1628 C C . THR A 1 208 ? 19.206 -27.380 -2.632 1.00 97.44 208 THR A C 1
ATOM 1630 O O . THR A 1 208 ? 20.017 -28.135 -2.128 1.00 97.44 208 THR A O 1
ATOM 1633 N N . ASN A 1 209 ? 17.892 -27.541 -2.455 1.00 95.69 209 ASN A N 1
ATOM 1634 C CA . ASN A 1 209 ? 17.348 -28.703 -1.745 1.00 95.69 209 ASN A CA 1
ATOM 1635 C C . ASN A 1 209 ? 17.310 -29.970 -2.613 1.00 95.69 209 ASN A C 1
ATOM 1637 O O . ASN A 1 209 ? 17.168 -31.063 -2.072 1.00 95.69 209 ASN A O 1
ATOM 1641 N N . LEU A 1 210 ? 17.325 -29.819 -3.940 1.00 95.81 210 LEU A N 1
ATOM 1642 C CA . LEU A 1 210 ? 17.261 -30.935 -4.880 1.00 95.81 210 LEU A CA 1
ATOM 1643 C C . LEU A 1 210 ? 18.620 -31.630 -5.054 1.00 95.81 210 LEU A C 1
ATOM 1645 O O . LEU A 1 210 ? 18.641 -32.851 -5.199 1.00 95.81 210 LEU A O 1
ATOM 1649 N N . PHE A 1 211 ? 19.708 -30.854 -5.095 1.00 91.19 211 PHE A N 1
ATOM 1650 C CA . PHE A 1 211 ? 21.089 -31.331 -5.246 1.00 91.19 211 PHE A CA 1
ATOM 1651 C C . PHE A 1 211 ? 21.759 -31.555 -3.890 1.00 91.19 211 PHE A C 1
ATOM 1653 O O . PHE A 1 211 ? 22.517 -32.545 -3.783 1.00 91.19 211 PHE A O 1
#

Radius of gyration: 17.48 Å; chains: 1; bounding box: 44×52×41 Å

pLDDT: mean 96.55, std 3.58, range [61.0, 98.94]

Organism: NCBI:txid412755

Secondary structure (DSSP, 8-state):
-PPEEEEEE--SHHHHHHHHHHHHHHT--GGG--S-S-S-BTTB-TT-EEEEEEEE-BTTTTTSBHHHHTTSTT-----S---PPP---BEEE---TTSS-GGGGGS-TTTS--B--SPPPPHHHHHHHHHHTT-SEEEE-PPTT-HHHHHHHHHHHHHHT-EEEE-SSSSSSSSHHHHHHHHHHT--EE-SSPPPSS-HHHHHHHHHHH-

Sequence (211 aa):
MSKIKIAIAGIGNCACSLIQGIEYYKSKNQDNCIGLMHWDIGNYKPGDIEVVAAFDIDQRKVGKDVAEAIFQLPNCTKIFFAEIPNTNVIVKMGRILDSYVEHMKNYDEKYAFVLSTQKESTKKEIVQELKNSKVDIVINYLPVGSEKAAKFYAECALEAEVGFINCIPVFIASDPKWSIKFKKKGIPIIGDDIKSQIGATIIHRVLTNLF

InterPro domains:
  IPR036291 NAD(P)-binding domain superfamily [SSF51735] (3-198)
  IPR052199 Myo-inositol 1-phosphate synthase [PTHR43125] (1-211)